Protein AF-A0A558FLD1-F1 (afdb_monomer)

Foldseek 3Di:
DDDDDDDDDPPPPPPDPPDPPCPPVNVVVVVVVVVPDDPVNVVVVCVVVVPDPVNVVVVVVVVVVVVLVVVVVVVLVDQDDPVVVLVSCQVVVCVVDDFFDDFPDPPPQPDPQAASTWTAGPVGDTDGDHDDGPNVPQDQFDPDADVNHTDGDVNVVVSVVSSVVNVVSVVVVVVVD

Secondary structure (DSSP, 8-state):
-------------------TTS-HHHHHHHHHHHHT--HHHHHHHHHHTT--HHHHHHHHHHHHHHHHHHHHHHHHTTT--HHHHHHHHHHTGGGG-S-EEEE--GGGS--TT--SEEEEETTS-EEEE-----SS---SB-SS-BTTBPPBPHHHHHHHHHHHHHHHHHHHHHTT-

Nearest PDB structures (foldseek):
  8owb-assembly2_D  TM=3.270E-01  e=4.168E+00  Mycolicibacterium smegmatis MC2 155

pLDDT: mean 72.01, std 19.8, range [25.92, 94.88]

Organism: NCBI:txid280145

InterPro domains:
  IPR025359 Shedu protein SduA, C-terminal [PF14082] (80-174)

Radius of gyration: 24.31 Å; Cα contacts (8 Å, |Δi|>4): 109; chains: 1; bounding box: 60×51×60 Å

Sequence (177 aa):
MFRGTCCPLFWLGSYIPIPNDINTQAKVKIQQLINNIEISDLIEILIENQIDRHDLELSISYTNRLKAIDEFNQLLEYDETENVWQKWFENNSWVLGSDFVKTIDERSIDTRNISDFLMQSYDGFIDIVEIKRPDGNLKFWQSQLDHGNYIPHSDLIKAITQSLTYIHEIEQGQSKT

Mean predicted aligned error: 13.93 Å

Solvent-accessible surface area (backbone atoms only — not comparable to full-atom values): 11172 Å² total; per-residue (Å²): 142,82,91,79,81,90,78,82,85,79,77,74,78,76,80,72,74,79,60,93,74,60,48,70,66,54,50,50,50,52,50,54,51,59,76,69,51,52,72,68,58,53,51,49,53,30,5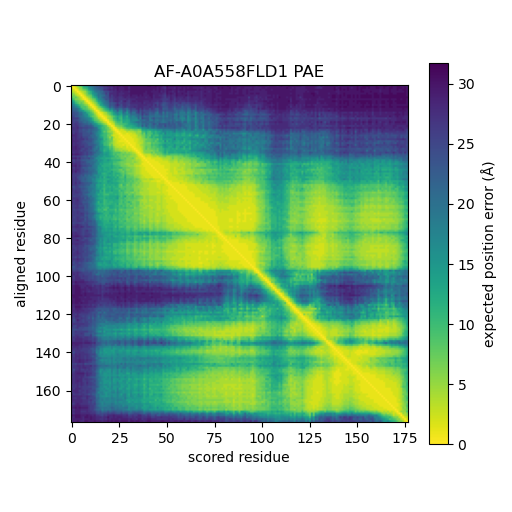8,76,68,69,54,50,72,66,57,50,52,51,52,51,51,51,53,51,51,52,51,48,51,54,49,52,58,53,52,70,80,45,88,66,55,66,68,57,52,46,55,49,46,67,79,42,51,66,77,82,45,87,60,68,76,45,74,64,73,74,84,84,56,100,54,102,74,69,62,77,35,48,34,35,36,86,90,70,51,73,50,77,45,74,82,76,68,86,75,77,74,72,36,62,52,47,97,59,65,59,99,86,37,88,40,75,19,70,58,38,52,48,54,53,50,53,49,52,49,50,55,50,52,51,57,58,58,62,72,76,115

Structure (mmCIF, N/CA/C/O backbone):
data_AF-A0A558FLD1-F1
#
_entry.id   AF-A0A558FLD1-F1
#
loop_
_atom_site.group_PDB
_atom_site.id
_atom_site.type_symbol
_atom_site.label_atom_id
_atom_site.label_alt_id
_atom_site.label_comp_id
_atom_site.label_asym_id
_atom_site.label_entity_id
_atom_site.label_seq_id
_atom_site.pdbx_PDB_ins_code
_atom_site.Cartn_x
_atom_site.Cartn_y
_atom_site.Cart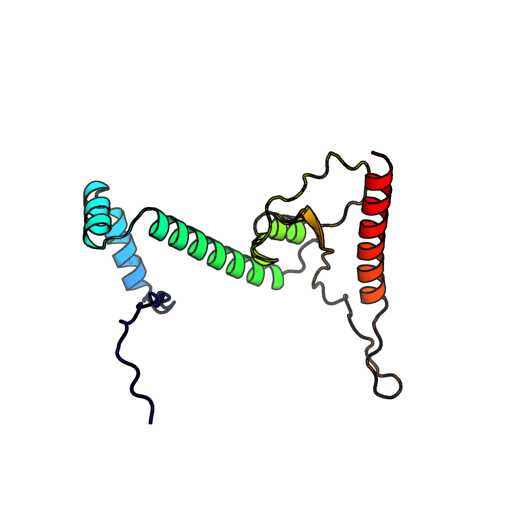n_z
_atom_site.occupancy
_atom_site.B_iso_or_equiv
_atom_site.auth_seq_id
_atom_site.auth_comp_id
_atom_site.auth_asym_id
_atom_site.auth_atom_id
_atom_site.pdbx_PDB_model_num
ATOM 1 N N . MET A 1 1 ? -35.865 -18.242 -33.358 1.00 36.25 1 MET A N 1
ATOM 2 C CA . MET A 1 1 ? -35.097 -18.234 -34.621 1.00 36.25 1 MET A CA 1
ATOM 3 C C . MET A 1 1 ? -34.735 -16.790 -34.934 1.00 36.25 1 MET A C 1
ATOM 5 O O . MET A 1 1 ? -35.527 -16.093 -35.542 1.00 36.25 1 MET A O 1
ATOM 9 N N . PHE A 1 2 ? -33.585 -16.323 -34.451 1.00 25.92 2 PHE A N 1
ATOM 10 C CA . PHE A 1 2 ? -33.002 -15.046 -34.859 1.00 25.92 2 PHE A CA 1
ATOM 11 C C . PHE A 1 2 ? -31.609 -15.349 -35.399 1.00 25.92 2 PHE A C 1
ATOM 13 O O . PHE A 1 2 ? -30.757 -15.870 -34.683 1.00 25.92 2 PHE A O 1
ATOM 20 N N . ARG A 1 3 ? -31.433 -15.113 -36.701 1.00 34.91 3 ARG A N 1
ATOM 21 C CA . ARG A 1 3 ? -30.135 -15.099 -37.369 1.00 34.91 3 ARG A CA 1
ATOM 22 C C . ARG A 1 3 ? -29.527 -13.722 -37.111 1.00 34.91 3 ARG A C 1
ATOM 24 O O . ARG A 1 3 ? -30.099 -12.730 -37.549 1.00 34.91 3 ARG A O 1
ATOM 31 N N . GLY A 1 4 ? -28.411 -13.681 -36.393 1.00 30.22 4 GLY A N 1
ATOM 32 C CA . GLY A 1 4 ? -27.580 -12.493 -36.211 1.00 30.22 4 GLY A CA 1
ATOM 33 C C . GLY A 1 4 ? -26.212 -12.766 -36.816 1.00 30.22 4 GLY A C 1
ATOM 34 O O . GLY A 1 4 ? -25.487 -13.641 -36.358 1.00 30.22 4 GLY A O 1
ATOM 35 N N . THR A 1 5 ? -25.927 -12.079 -37.910 1.00 33.28 5 THR A N 1
ATOM 36 C CA . THR A 1 5 ? -24.701 -12.122 -38.701 1.00 33.28 5 THR A CA 1
ATOM 37 C C . THR A 1 5 ? -23.481 -11.612 -37.932 1.00 33.28 5 THR A C 1
ATOM 39 O O . THR A 1 5 ? -23.575 -10.652 -37.176 1.00 33.28 5 THR A O 1
ATOM 42 N N . CYS A 1 6 ? -22.348 -12.269 -38.199 1.00 31.02 6 CYS A N 1
ATOM 43 C CA . CYS A 1 6 ? -20.961 -11.877 -37.946 1.00 31.02 6 CYS A CA 1
ATOM 44 C C . CYS A 1 6 ? -20.702 -10.367 -37.792 1.00 31.02 6 CYS A C 1
ATOM 46 O O . CYS A 1 6 ? -20.948 -9.602 -38.721 1.00 31.02 6 CYS A O 1
ATOM 48 N N . CYS A 1 7 ? -20.038 -10.001 -36.694 1.00 27.78 7 CYS A N 1
ATOM 49 C CA . CYS A 1 7 ? -19.067 -8.909 -36.647 1.00 27.78 7 CYS A CA 1
ATOM 50 C C . CYS A 1 7 ? -17.775 -9.459 -36.003 1.00 27.78 7 CYS A C 1
ATOM 52 O O . CYS A 1 7 ? -17.870 -10.333 -35.136 1.00 27.78 7 CYS A O 1
ATOM 54 N N . PRO A 1 8 ? -16.587 -9.063 -36.488 1.00 31.69 8 PRO A N 1
ATOM 55 C CA . PRO A 1 8 ? -15.354 -9.832 -36.349 1.00 31.69 8 PRO A CA 1
ATOM 56 C C . PRO A 1 8 ? -14.741 -9.731 -34.951 1.00 31.69 8 PRO A C 1
ATOM 58 O O . PRO A 1 8 ? -14.840 -8.706 -34.279 1.00 31.69 8 PRO A O 1
ATOM 61 N N . LEU A 1 9 ? -14.090 -10.828 -34.553 1.00 30.00 9 LEU A N 1
ATOM 62 C CA . LEU A 1 9 ? -13.298 -10.963 -33.338 1.00 30.00 9 LEU A CA 1
ATOM 63 C C 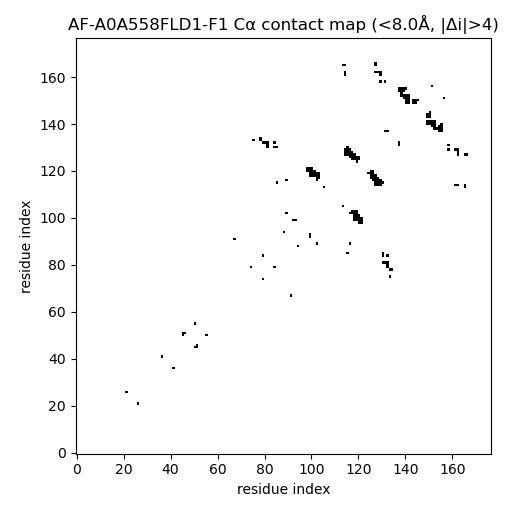. LEU A 1 9 ? -12.306 -9.798 -33.199 1.00 30.00 9 LEU A C 1
ATOM 65 O O . LEU A 1 9 ? -11.299 -9.747 -33.904 1.00 30.00 9 LEU A O 1
ATOM 69 N N . PHE A 1 10 ? -12.556 -8.918 -32.231 1.00 28.06 10 PHE A N 1
ATOM 70 C CA . PHE A 1 10 ? -11.486 -8.197 -31.556 1.00 28.06 10 PHE A CA 1
ATOM 71 C C . PHE A 1 10 ? -10.725 -9.229 -30.724 1.00 28.06 10 PHE A C 1
ATOM 73 O O . PHE A 1 10 ? -11.192 -9.675 -29.676 1.00 28.06 10 PHE A O 1
ATOM 80 N N . TRP A 1 11 ? -9.577 -9.665 -31.235 1.00 28.55 11 TRP A N 1
ATOM 81 C CA . TRP A 1 11 ? -8.600 -10.396 -30.446 1.00 28.55 11 TRP A CA 1
ATOM 82 C C . TRP A 1 11 ? -8.061 -9.436 -29.385 1.00 28.55 11 TRP A C 1
ATOM 84 O O . TRP A 1 11 ? -7.187 -8.620 -29.659 1.00 28.55 11 TRP A O 1
ATOM 94 N N . LEU A 1 12 ? -8.618 -9.507 -28.176 1.00 31.12 12 LEU A N 1
ATOM 95 C CA . LEU A 1 12 ? -7.932 -9.030 -26.982 1.00 31.12 12 LEU A CA 1
ATOM 96 C C . LEU A 1 12 ? -6.614 -9.799 -26.915 1.00 31.12 12 LEU A C 1
ATOM 98 O O . LEU A 1 12 ? -6.618 -11.024 -26.763 1.00 31.12 12 LEU A O 1
ATOM 102 N N . GLY A 1 13 ? -5.510 -9.073 -27.113 1.00 33.78 13 GLY A N 1
ATOM 103 C CA . GLY A 1 13 ? -4.157 -9.587 -26.984 1.00 33.78 13 GLY A CA 1
ATOM 104 C C . GLY A 1 13 ? -4.058 -10.351 -25.677 1.00 33.78 13 GLY A C 1
ATOM 105 O O . GLY A 1 13 ? -4.150 -9.779 -24.593 1.00 33.78 13 GLY A O 1
ATOM 106 N N . SER A 1 14 ? -3.963 -11.671 -25.787 1.00 32.91 14 SER A N 1
ATOM 107 C CA . SER A 1 14 ? -3.715 -12.517 -24.636 1.00 32.91 14 SER A CA 1
ATOM 108 C C . SER A 1 14 ? -2.307 -12.173 -24.184 1.00 32.91 14 SER A C 1
ATOM 110 O O . SER A 1 14 ? -1.342 -12.542 -24.848 1.00 32.91 14 SER A O 1
ATOM 112 N N . TYR A 1 15 ? -2.197 -11.394 -23.110 1.00 43.69 15 TYR A N 1
ATOM 113 C CA . TYR A 1 15 ? -0.931 -11.181 -22.432 1.00 43.69 15 TYR A CA 1
ATOM 114 C C . TYR A 1 15 ? -0.429 -12.564 -22.024 1.00 43.69 15 TYR A C 1
ATOM 116 O O . TYR A 1 15 ? -1.025 -13.209 -21.163 1.00 43.69 15 TYR A O 1
ATOM 124 N N . ILE A 1 16 ? 0.590 -13.067 -22.719 1.00 38.12 16 ILE A N 1
ATOM 125 C CA . ILE A 1 16 ? 1.262 -14.308 -22.352 1.00 38.12 16 ILE A CA 1
ATOM 126 C C . ILE A 1 16 ? 2.218 -13.900 -21.233 1.00 38.12 16 ILE A C 1
ATOM 128 O O . ILE A 1 16 ? 3.241 -13.279 -21.536 1.00 38.12 16 ILE A O 1
ATOM 132 N N . PRO A 1 17 ? 1.914 -14.181 -19.950 1.00 42.22 17 PRO A N 1
ATOM 133 C CA . PRO A 1 17 ? 2.927 -14.035 -18.924 1.00 42.22 17 PRO A CA 1
ATOM 134 C C . PRO A 1 17 ? 4.094 -14.910 -19.358 1.00 42.22 17 PRO A C 1
ATOM 136 O O . PRO A 1 17 ? 3.910 -16.101 -19.613 1.00 42.22 17 PRO A O 1
ATOM 139 N N . ILE A 1 18 ? 5.276 -14.312 -19.497 1.00 46.16 18 ILE A N 1
ATOM 140 C CA . ILE A 1 18 ? 6.492 -15.087 -19.692 1.00 46.16 18 ILE A CA 1
ATOM 141 C C . ILE A 1 18 ? 6.584 -15.995 -18.467 1.00 46.16 18 ILE A C 1
ATOM 143 O O . ILE A 1 18 ? 6.730 -15.473 -17.358 1.00 46.16 18 ILE A O 1
ATOM 147 N N . PRO A 1 19 ? 6.421 -17.318 -18.616 1.00 46.84 19 PRO A N 1
ATOM 148 C CA . PRO A 1 19 ? 6.352 -18.161 -17.446 1.00 46.84 19 PRO A CA 1
ATOM 149 C C . PRO A 1 19 ? 7.700 -18.087 -16.721 1.00 46.84 19 PRO A C 1
ATOM 151 O O . PRO A 1 19 ? 8.766 -18.032 -17.342 1.00 46.84 19 PRO A O 1
ATOM 154 N N . ASN A 1 20 ? 7.663 -18.104 -15.388 1.00 51.94 20 ASN A N 1
ATOM 155 C CA . ASN A 1 20 ? 8.864 -18.110 -14.541 1.00 51.94 20 ASN A CA 1
ATOM 156 C C . ASN A 1 20 ? 9.774 -19.336 -14.788 1.00 51.94 20 ASN A C 1
ATOM 158 O O . ASN A 1 20 ? 10.837 -19.447 -14.181 1.00 51.94 20 ASN A O 1
ATOM 162 N N . ASP A 1 21 ? 9.362 -20.252 -15.670 1.00 51.09 21 ASP A N 1
ATOM 163 C CA . ASP A 1 21 ? 10.085 -21.444 -16.090 1.00 51.09 21 ASP A CA 1
ATOM 164 C C . ASP A 1 21 ? 11.009 -21.235 -17.301 1.00 51.09 21 ASP A C 1
ATOM 166 O O . ASP A 1 21 ? 11.606 -22.217 -17.754 1.00 51.09 21 ASP A O 1
ATOM 170 N N . ILE A 1 22 ? 11.195 -19.996 -17.803 1.00 54.50 22 ILE A N 1
ATOM 171 C CA . ILE A 1 22 ? 12.330 -19.712 -18.691 1.00 54.50 22 ILE A CA 1
ATOM 172 C C . ILE A 1 22 ? 13.584 -20.146 -17.935 1.00 54.50 22 ILE A C 1
ATOM 174 O O . ILE A 1 22 ? 14.073 -19.451 -17.042 1.00 54.50 22 ILE A O 1
ATOM 178 N N . ASN A 1 23 ? 14.090 -21.323 -18.312 1.00 57.88 23 ASN A N 1
ATOM 179 C CA . ASN A 1 23 ? 15.291 -21.939 -17.777 1.00 57.88 23 ASN A CA 1
ATOM 180 C C . ASN A 1 23 ? 16.356 -20.849 -17.625 1.00 57.88 23 ASN A C 1
ATOM 182 O O . ASN A 1 23 ? 16.575 -20.070 -18.554 1.00 57.88 23 ASN A O 1
ATOM 186 N N . THR A 1 24 ? 17.031 -20.787 -16.478 1.00 62.94 24 THR A N 1
ATOM 187 C CA . THR A 1 24 ? 18.117 -19.837 -16.195 1.00 62.94 24 THR A CA 1
ATOM 188 C C . THR A 1 24 ? 19.091 -19.695 -17.374 1.00 62.94 24 THR A C 1
ATOM 190 O O . THR A 1 24 ? 19.581 -18.605 -17.650 1.00 62.94 24 THR A O 1
ATOM 193 N N . GLN A 1 25 ? 19.310 -20.765 -18.145 1.00 56.41 25 GLN A N 1
ATOM 194 C CA . GLN A 1 25 ? 20.096 -20.763 -19.382 1.00 56.41 25 GLN A CA 1
ATOM 195 C C . GLN A 1 25 ? 19.464 -19.972 -20.538 1.00 56.41 25 GLN A C 1
ATOM 197 O O . GLN A 1 25 ? 20.177 -19.278 -21.256 1.00 56.41 25 GLN A O 1
ATOM 202 N N . ALA A 1 26 ? 18.151 -20.067 -20.741 1.00 59.12 26 ALA A N 1
ATOM 203 C CA . ALA A 1 26 ? 17.425 -19.259 -21.714 1.00 59.12 26 ALA A CA 1
ATOM 204 C C . ALA A 1 26 ? 17.414 -17.782 -21.294 1.00 59.12 26 ALA A C 1
ATOM 206 O O . ALA A 1 26 ? 17.699 -16.931 -22.129 1.00 59.12 26 ALA A O 1
ATOM 207 N N . LYS A 1 27 ? 17.237 -17.477 -20.000 1.00 64.25 27 LYS A N 1
ATOM 208 C CA . LYS A 1 27 ? 17.375 -16.107 -19.477 1.00 64.25 27 LYS A CA 1
ATOM 209 C C . LYS A 1 27 ? 18.772 -15.540 -19.744 1.00 64.25 27 LYS A C 1
ATOM 211 O O . LYS A 1 27 ? 18.886 -14.449 -20.284 1.00 64.25 27 LYS A O 1
ATOM 216 N N . VAL A 1 28 ? 19.828 -16.305 -19.453 1.00 65.25 28 VAL A N 1
ATOM 217 C CA . VAL A 1 28 ? 21.225 -15.910 -19.721 1.00 65.25 28 VAL A CA 1
ATOM 218 C C . VAL A 1 28 ? 21.493 -15.726 -21.216 1.00 65.25 28 VAL A C 1
ATOM 220 O O . VAL A 1 28 ? 22.132 -14.749 -21.595 1.00 65.25 28 VAL A O 1
ATOM 223 N N . LYS A 1 29 ? 20.987 -16.614 -22.078 1.00 62.59 29 LYS A N 1
ATOM 224 C CA . LYS A 1 29 ? 21.139 -16.483 -23.535 1.00 62.59 29 LYS A CA 1
ATOM 225 C C . LYS A 1 29 ? 20.410 -15.261 -24.084 1.00 62.59 29 LYS A C 1
ATOM 227 O O . LYS A 1 29 ? 20.984 -14.533 -24.882 1.00 62.59 29 LYS A O 1
ATOM 232 N N . ILE A 1 30 ? 19.181 -15.012 -23.636 1.00 66.12 30 ILE A N 1
ATOM 233 C CA . ILE A 1 30 ? 18.416 -13.817 -24.007 1.00 66.12 30 ILE A CA 1
ATOM 234 C C . ILE A 1 30 ? 19.153 -12.561 -23.525 1.00 66.12 30 ILE A C 1
ATOM 236 O O . ILE A 1 30 ? 19.325 -11.628 -24.298 1.00 66.12 30 ILE A O 1
ATOM 240 N N . GLN A 1 31 ? 19.686 -12.567 -22.299 1.00 66.44 31 GLN A N 1
ATOM 241 C CA . GLN A 1 31 ? 20.494 -11.465 -21.769 1.00 66.44 31 GLN A CA 1
ATOM 242 C C . GLN A 1 31 ? 21.744 -11.204 -22.625 1.00 66.44 31 GLN A C 1
ATOM 244 O O . GLN A 1 31 ? 22.063 -10.060 -22.918 1.00 66.44 31 GLN A O 1
ATOM 249 N N . GLN A 1 32 ? 22.445 -12.259 -23.050 1.00 65.69 32 GLN A N 1
ATOM 250 C CA . GLN A 1 32 ? 23.620 -12.154 -23.920 1.00 65.69 32 GLN A CA 1
ATOM 251 C C . GLN A 1 32 ? 23.271 -11.632 -25.318 1.00 65.69 32 GLN A C 1
ATOM 253 O O . GLN A 1 32 ? 24.043 -10.863 -25.878 1.00 65.69 32 GLN A O 1
ATOM 258 N N . LEU A 1 33 ? 22.127 -12.033 -25.876 1.00 65.25 33 LEU A N 1
ATOM 259 C CA . LEU A 1 33 ? 21.648 -11.536 -27.166 1.00 65.25 33 LEU A CA 1
ATOM 260 C C . LEU A 1 33 ? 21.269 -10.056 -27.082 1.00 65.25 33 LEU A C 1
ATOM 262 O O . LEU A 1 33 ? 21.710 -9.278 -27.916 1.00 65.25 33 LEU A O 1
ATOM 266 N N . ILE A 1 34 ? 20.537 -9.654 -26.039 1.00 71.12 34 ILE A N 1
ATOM 267 C CA . ILE A 1 34 ? 20.165 -8.252 -25.802 1.00 71.12 34 ILE A CA 1
ATOM 268 C C . ILE A 1 34 ? 21.410 -7.381 -25.598 1.00 71.12 34 ILE A C 1
ATOM 270 O O . ILE A 1 34 ? 21.494 -6.297 -26.159 1.00 71.12 34 ILE A O 1
ATOM 274 N N . ASN A 1 35 ? 22.401 -7.860 -24.841 1.00 72.81 35 ASN A N 1
ATOM 275 C CA . ASN A 1 35 ? 23.628 -7.104 -24.569 1.00 72.81 35 ASN A CA 1
ATOM 276 C C . ASN A 1 35 ? 24.517 -6.894 -25.808 1.00 72.81 35 ASN A C 1
ATOM 278 O O . ASN A 1 35 ? 25.411 -6.053 -25.762 1.00 72.81 35 ASN A O 1
ATOM 282 N N . ASN A 1 36 ? 24.299 -7.668 -26.873 1.00 75.75 36 ASN A N 1
ATOM 283 C CA . ASN A 1 36 ? 25.061 -7.602 -28.121 1.00 75.75 36 ASN A CA 1
ATOM 284 C C . ASN A 1 36 ? 24.223 -7.074 -29.299 1.00 75.75 36 ASN A C 1
ATOM 286 O O . ASN A 1 36 ? 24.711 -7.075 -30.427 1.00 75.75 36 ASN A O 1
ATOM 290 N N . ILE A 1 37 ? 22.970 -6.682 -29.057 1.00 79.62 37 ILE A N 1
ATOM 291 C CA . ILE A 1 37 ? 22.103 -6.063 -30.058 1.00 79.62 37 ILE A CA 1
ATOM 292 C C . ILE A 1 37 ? 22.427 -4.572 -30.114 1.00 79.62 37 ILE A C 1
ATOM 294 O O . ILE A 1 37 ? 22.425 -3.882 -29.092 1.00 79.62 37 ILE A O 1
ATOM 298 N N . GLU A 1 38 ? 22.694 -4.072 -31.317 1.00 84.75 38 GLU A N 1
ATOM 299 C CA . GLU A 1 38 ? 22.782 -2.637 -31.554 1.00 84.75 38 GLU A CA 1
ATOM 300 C C . GLU A 1 38 ? 21.395 -2.001 -31.398 1.00 84.75 38 GLU A C 1
ATOM 302 O O . GLU A 1 38 ? 20.362 -2.607 -31.695 1.00 84.75 38 GLU A O 1
ATOM 307 N N . ILE A 1 39 ? 21.349 -0.743 -30.952 1.00 81.25 39 ILE A N 1
ATOM 308 C CA . ILE A 1 39 ? 20.076 -0.033 -30.724 1.00 81.25 39 ILE A CA 1
ATOM 309 C C . ILE A 1 39 ? 19.243 0.041 -32.016 1.00 81.25 39 ILE A C 1
ATOM 311 O O . ILE A 1 39 ? 18.016 -0.013 -31.954 1.00 81.25 39 ILE A O 1
ATOM 315 N N . SER A 1 40 ? 19.892 0.131 -33.183 1.00 82.94 40 SER A N 1
ATOM 316 C CA . SER A 1 40 ? 19.228 0.109 -34.492 1.00 82.94 40 SER A CA 1
ATOM 317 C C . SER A 1 40 ? 18.432 -1.171 -34.728 1.00 82.94 40 SER A C 1
ATOM 319 O O . SER A 1 40 ? 17.285 -1.102 -35.160 1.00 82.94 40 SER A O 1
ATOM 321 N N . ASP A 1 41 ? 19.019 -2.315 -34.390 1.00 84.94 41 ASP A N 1
ATOM 322 C CA . ASP A 1 41 ? 18.442 -3.631 -34.654 1.00 84.94 41 ASP A CA 1
ATOM 323 C C . ASP A 1 41 ? 17.264 -3.881 -33.707 1.00 84.94 41 ASP A C 1
ATOM 325 O O . ASP A 1 41 ? 16.238 -4.436 -34.096 1.00 84.94 41 ASP A O 1
ATOM 329 N N . LEU A 1 42 ? 17.361 -3.388 -32.466 1.00 83.06 42 LEU A N 1
ATOM 330 C CA . LEU A 1 42 ? 16.241 -3.393 -31.528 1.00 83.06 42 LEU A CA 1
ATOM 331 C C . LEU A 1 42 ? 15.061 -2.569 -32.059 1.00 83.06 42 LEU A C 1
ATOM 333 O O . LEU A 1 42 ? 13.919 -3.012 -31.970 1.00 83.06 42 LEU A O 1
ATOM 337 N N . ILE A 1 43 ? 15.325 -1.379 -32.607 1.00 83.56 43 ILE A N 1
ATOM 338 C CA . ILE A 1 43 ? 14.281 -0.515 -33.173 1.00 83.56 43 ILE A CA 1
ATOM 339 C C . ILE A 1 43 ? 13.615 -1.190 -34.377 1.00 83.56 43 ILE A C 1
ATOM 341 O O . ILE A 1 43 ? 12.391 -1.139 -34.487 1.00 83.56 43 ILE A O 1
ATOM 345 N N . GLU A 1 44 ? 14.382 -1.846 -35.248 1.00 85.94 44 GLU A N 1
ATOM 346 C CA . GLU A 1 44 ? 13.836 -2.590 -36.389 1.00 85.94 44 GLU A CA 1
ATOM 347 C C . GLU A 1 44 ? 12.918 -3.726 -35.925 1.00 85.94 44 GLU A C 1
ATOM 349 O O . GLU A 1 44 ? 11.776 -3.799 -36.371 1.00 85.94 44 GLU A O 1
ATOM 354 N N . ILE A 1 45 ? 13.341 -4.514 -34.930 1.00 85.81 45 ILE A N 1
ATOM 355 C CA . ILE A 1 45 ? 12.512 -5.570 -34.328 1.00 85.81 45 ILE A CA 1
ATOM 356 C C . ILE A 1 45 ? 11.206 -4.999 -33.756 1.00 85.81 45 ILE A C 1
ATOM 358 O O . ILE A 1 45 ? 10.143 -5.594 -33.949 1.00 85.81 45 ILE A O 1
ATOM 362 N N . LEU A 1 46 ? 11.256 -3.861 -33.055 1.00 86.75 46 LEU A N 1
ATOM 363 C CA . LEU A 1 46 ? 10.055 -3.217 -32.509 1.00 86.75 46 LEU A CA 1
ATOM 364 C C . LEU A 1 46 ? 9.091 -2.799 -33.630 1.00 86.75 46 LEU A C 1
ATOM 366 O O . LEU A 1 46 ? 7.896 -3.074 -33.537 1.00 86.75 46 LEU A O 1
ATOM 370 N N . ILE A 1 47 ? 9.612 -2.207 -34.711 1.00 88.00 47 ILE A N 1
ATOM 371 C CA . ILE A 1 47 ? 8.819 -1.788 -35.877 1.00 88.00 47 ILE A CA 1
ATOM 372 C C . ILE A 1 47 ? 8.210 -2.999 -36.598 1.00 88.00 47 ILE A C 1
ATOM 374 O O . ILE A 1 47 ? 7.015 -2.991 -36.893 1.00 88.00 47 ILE A O 1
ATOM 378 N N . GLU A 1 48 ? 8.996 -4.046 -36.860 1.00 90.44 48 GLU A N 1
ATOM 379 C CA . GLU A 1 48 ? 8.540 -5.272 -37.531 1.00 90.44 48 GLU A CA 1
ATOM 380 C C . GLU A 1 48 ? 7.408 -5.965 -36.766 1.00 90.44 48 GLU A C 1
ATOM 382 O O . GLU A 1 48 ? 6.454 -6.463 -37.369 1.00 90.44 48 GLU A O 1
ATOM 387 N N . ASN A 1 49 ? 7.489 -5.962 -35.434 1.00 89.12 49 ASN A N 1
ATOM 388 C CA . ASN A 1 49 ? 6.481 -6.561 -34.563 1.00 89.12 49 ASN A CA 1
ATOM 389 C C . ASN A 1 49 ? 5.329 -5.607 -34.216 1.00 89.12 49 ASN A C 1
ATOM 391 O O . ASN A 1 49 ? 4.457 -5.989 -33.441 1.00 89.12 49 ASN A O 1
ATOM 395 N N . GLN A 1 50 ? 5.296 -4.401 -34.800 1.00 90.31 50 GLN A N 1
ATOM 396 C CA . GLN A 1 50 ? 4.280 -3.374 -34.537 1.00 90.31 50 GLN A CA 1
ATOM 397 C C . GLN A 1 50 ? 4.170 -3.004 -33.048 1.00 90.31 50 GLN A C 1
ATOM 399 O O . GLN A 1 50 ? 3.095 -2.639 -32.587 1.00 90.31 50 GLN A O 1
ATOM 404 N N . ILE A 1 51 ? 5.280 -3.101 -32.308 1.00 88.81 51 ILE A N 1
ATOM 405 C CA . ILE A 1 51 ? 5.356 -2.695 -30.905 1.00 88.81 51 ILE A CA 1
ATOM 406 C C . ILE A 1 51 ? 5.580 -1.192 -30.883 1.00 88.81 51 ILE A C 1
ATOM 408 O O . ILE A 1 51 ? 6.637 -0.699 -31.294 1.00 88.81 51 ILE A O 1
ATOM 412 N N . ASP A 1 52 ? 4.589 -0.460 -30.397 1.00 86.50 52 ASP A N 1
ATOM 413 C CA . ASP A 1 52 ? 4.681 0.985 -30.295 1.00 86.50 52 ASP A CA 1
ATOM 414 C C . ASP A 1 52 ? 5.142 1.444 -28.900 1.00 86.50 52 ASP A C 1
ATOM 416 O O . ASP A 1 52 ? 5.476 0.669 -27.996 1.00 86.50 52 ASP A O 1
ATOM 420 N N . ARG A 1 53 ? 5.208 2.765 -28.723 1.00 86.62 53 ARG A N 1
ATOM 421 C CA . ARG A 1 53 ? 5.571 3.365 -27.438 1.00 86.62 53 ARG A CA 1
ATOM 422 C C . ARG A 1 53 ? 4.593 2.973 -26.324 1.00 86.62 53 ARG A C 1
ATOM 424 O O . ARG A 1 53 ? 5.032 2.798 -25.189 1.00 86.62 53 ARG A O 1
ATOM 431 N N . HIS A 1 54 ? 3.304 2.871 -26.627 1.00 85.00 54 HIS A N 1
ATOM 432 C CA . HIS A 1 54 ? 2.278 2.531 -25.652 1.00 85.00 54 HIS A CA 1
ATOM 433 C C . HIS A 1 54 ? 2.461 1.096 -25.147 1.00 85.00 54 HIS A C 1
ATOM 435 O O . HIS A 1 54 ? 2.446 0.872 -23.936 1.00 85.00 54 HIS A O 1
ATOM 441 N N . ASP A 1 55 ? 2.749 0.148 -26.040 1.00 85.12 55 ASP A N 1
ATOM 442 C CA . ASP A 1 55 ? 3.047 -1.241 -25.675 1.00 85.12 55 ASP A CA 1
ATOM 443 C C . ASP A 1 55 ? 4.267 -1.349 -24.748 1.00 85.12 55 ASP A C 1
ATOM 445 O O . ASP A 1 55 ? 4.265 -2.105 -23.766 1.00 85.12 55 ASP A O 1
ATOM 449 N N . LEU A 1 56 ? 5.310 -0.558 -25.018 1.00 86.19 56 LEU A N 1
ATOM 450 C CA . LEU A 1 56 ? 6.499 -0.483 -24.168 1.00 86.19 5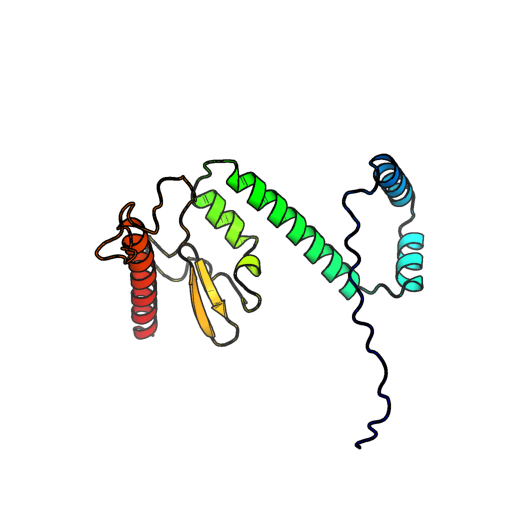6 LEU A CA 1
ATOM 451 C C . LEU A 1 56 ? 6.185 0.123 -22.797 1.00 86.19 56 LEU A C 1
ATOM 453 O O . LEU A 1 56 ? 6.613 -0.417 -21.776 1.00 86.19 56 LEU A O 1
ATOM 457 N N . GLU A 1 57 ? 5.424 1.215 -22.750 1.00 83.62 57 GLU A N 1
ATOM 458 C CA . GLU A 1 57 ? 5.005 1.856 -21.499 1.00 83.62 57 GLU A CA 1
ATOM 459 C C . GLU A 1 57 ? 4.167 0.906 -20.633 1.00 83.62 57 GLU A C 1
ATOM 461 O O . GLU A 1 57 ? 4.427 0.777 -19.432 1.00 83.62 57 GLU A O 1
ATOM 466 N N . LEU A 1 58 ? 3.222 0.179 -21.238 1.00 84.69 58 LEU A N 1
ATOM 467 C CA . LEU A 1 58 ? 2.435 -0.853 -20.562 1.00 84.69 58 LEU A CA 1
ATOM 468 C C . LEU A 1 58 ? 3.323 -1.978 -20.027 1.00 84.69 58 LEU A C 1
ATOM 470 O O . LEU A 1 58 ? 3.182 -2.371 -18.869 1.00 84.69 58 LEU A O 1
ATOM 474 N N . SER A 1 59 ? 4.265 -2.465 -20.835 1.00 83.50 59 SER A N 1
ATOM 475 C CA . SER A 1 59 ? 5.175 -3.551 -20.452 1.00 83.50 59 SER A CA 1
ATOM 476 C C . SER A 1 59 ? 6.100 -3.154 -19.298 1.00 83.50 59 SER A C 1
ATOM 478 O O . SER A 1 59 ? 6.305 -3.933 -18.361 1.00 83.50 59 SER A O 1
ATOM 480 N N . ILE A 1 60 ? 6.629 -1.927 -19.322 1.00 85.75 60 ILE A N 1
ATOM 481 C CA . ILE A 1 60 ? 7.447 -1.367 -18.239 1.00 85.75 60 ILE A CA 1
ATOM 482 C C . ILE A 1 60 ? 6.605 -1.206 -16.972 1.00 85.75 60 ILE A C 1
ATOM 484 O O . ILE A 1 60 ? 7.025 -1.654 -15.904 1.00 85.75 60 ILE A O 1
ATOM 488 N N . SER A 1 61 ? 5.412 -0.613 -17.083 1.00 86.56 61 SER A N 1
ATOM 489 C CA . SER A 1 61 ? 4.496 -0.431 -15.953 1.00 86.56 61 SER A CA 1
ATOM 490 C C . SER A 1 61 ? 4.144 -1.771 -15.310 1.00 86.56 61 SER A C 1
ATOM 492 O O . SER A 1 61 ? 4.326 -1.945 -14.107 1.00 86.56 61 SER A O 1
ATOM 494 N N . TYR A 1 62 ? 3.747 -2.756 -16.114 1.00 88.19 62 TYR A N 1
ATOM 495 C CA . TYR A 1 62 ? 3.448 -4.107 -15.652 1.00 88.19 62 TYR A CA 1
ATOM 496 C C . TYR A 1 62 ? 4.643 -4.755 -14.940 1.00 88.19 62 TYR A C 1
ATOM 498 O O . TYR A 1 62 ? 4.499 -5.284 -13.840 1.00 88.19 62 TYR A O 1
ATOM 506 N N . THR A 1 63 ? 5.842 -4.659 -15.519 1.00 86.88 63 THR A N 1
ATOM 507 C CA . THR A 1 63 ? 7.066 -5.199 -14.907 1.00 86.88 63 THR A CA 1
ATOM 508 C C . THR A 1 63 ? 7.372 -4.535 -13.565 1.00 86.88 63 THR A C 1
ATOM 510 O O . THR A 1 63 ? 7.762 -5.210 -12.614 1.00 86.88 63 THR A O 1
ATOM 513 N N . ASN A 1 64 ? 7.189 -3.218 -13.462 1.00 89.06 64 ASN A N 1
ATOM 514 C CA . ASN A 1 64 ? 7.375 -2.496 -12.206 1.00 89.06 64 ASN A CA 1
ATOM 515 C C . ASN A 1 64 ? 6.338 -2.914 -11.156 1.00 89.06 64 ASN A C 1
ATOM 517 O O . ASN A 1 64 ? 6.701 -3.104 -10.000 1.00 89.06 64 ASN A O 1
ATOM 521 N N . ARG A 1 65 ? 5.081 -3.142 -11.557 1.00 91.94 65 ARG A N 1
ATOM 522 C CA . ARG A 1 65 ? 4.030 -3.652 -10.664 1.00 91.94 65 ARG A CA 1
ATOM 523 C C . ARG A 1 65 ? 4.345 -5.049 -10.139 1.00 91.94 65 ARG A C 1
ATOM 525 O O . ARG A 1 65 ? 4.160 -5.292 -8.954 1.00 91.94 65 ARG A O 1
ATOM 532 N N . LEU A 1 66 ? 4.871 -5.944 -10.979 1.00 91.94 66 LEU A N 1
ATOM 533 C CA . LEU A 1 66 ? 5.328 -7.263 -10.524 1.00 91.94 66 LEU A CA 1
ATOM 534 C C . LEU A 1 66 ? 6.433 -7.148 -9.469 1.00 91.94 66 LEU A C 1
ATOM 536 O O . LEU A 1 66 ? 6.343 -7.784 -8.426 1.00 91.94 66 LEU A O 1
ATOM 540 N N . LYS A 1 67 ? 7.433 -6.289 -9.700 1.00 92.44 67 LYS A N 1
ATOM 541 C CA . LYS A 1 67 ? 8.499 -6.045 -8.714 1.00 92.44 67 LYS A CA 1
ATOM 542 C C . LYS A 1 67 ? 7.959 -5.479 -7.404 1.00 92.44 67 LYS A C 1
ATOM 544 O O . LYS A 1 67 ? 8.417 -5.888 -6.346 1.00 92.44 67 LYS A O 1
ATOM 549 N N . ALA A 1 68 ? 6.996 -4.563 -7.474 1.00 94.06 68 ALA A N 1
ATOM 550 C CA . ALA A 1 68 ? 6.352 -4.018 -6.287 1.00 94.06 68 ALA A CA 1
ATOM 551 C C . ALA A 1 68 ? 5.593 -5.107 -5.514 1.00 94.06 68 ALA A C 1
ATOM 553 O O . ALA A 1 68 ? 5.677 -5.148 -4.295 1.00 94.06 68 ALA A O 1
ATOM 554 N N . ILE A 1 69 ? 4.905 -6.028 -6.200 1.00 93.94 69 ILE A N 1
ATOM 555 C CA . ILE A 1 69 ? 4.249 -7.181 -5.558 1.00 93.94 69 ILE A CA 1
ATOM 556 C C . ILE A 1 69 ? 5.283 -8.098 -4.887 1.00 93.94 69 ILE A C 1
ATOM 558 O O . ILE A 1 69 ? 5.058 -8.553 -3.767 1.00 93.94 69 ILE A O 1
ATOM 562 N N . ASP A 1 70 ? 6.420 -8.358 -5.535 1.00 94.19 70 ASP A N 1
ATOM 563 C CA . ASP A 1 70 ? 7.505 -9.140 -4.931 1.00 94.19 70 ASP A CA 1
ATOM 564 C C . ASP A 1 70 ? 8.065 -8.451 -3.677 1.00 94.19 70 ASP A C 1
ATOM 566 O O . ASP A 1 70 ? 8.264 -9.103 -2.653 1.00 94.19 70 ASP A O 1
ATOM 570 N N . GLU A 1 71 ? 8.273 -7.133 -3.732 1.00 94.88 71 GLU A N 1
ATOM 571 C CA . GLU A 1 71 ? 8.687 -6.317 -2.586 1.00 94.88 71 GLU A CA 1
ATOM 572 C C . GLU A 1 71 ? 7.646 -6.356 -1.463 1.00 94.88 71 GLU A C 1
ATOM 574 O O . GLU A 1 71 ? 8.005 -6.588 -0.315 1.00 94.88 71 GLU A O 1
ATOM 579 N N . PHE A 1 72 ? 6.357 -6.216 -1.780 1.00 92.69 72 PHE A N 1
ATOM 580 C CA . PHE A 1 72 ? 5.266 -6.321 -0.811 1.00 92.69 72 PHE A CA 1
ATOM 581 C C . PHE A 1 72 ? 5.303 -7.659 -0.071 1.00 92.69 72 PHE A C 1
ATOM 583 O O . PHE A 1 72 ? 5.254 -7.693 1.156 1.00 92.69 72 PHE A O 1
ATOM 590 N N . ASN A 1 73 ? 5.442 -8.763 -0.810 1.00 92.06 73 ASN A N 1
ATOM 591 C CA . ASN A 1 73 ? 5.541 -10.095 -0.220 1.00 92.06 73 ASN A CA 1
ATOM 592 C C . ASN A 1 73 ? 6.784 -10.235 0.664 1.00 92.06 73 ASN A C 1
ATOM 594 O O . ASN A 1 73 ? 6.703 -10.860 1.712 1.00 92.06 73 ASN A O 1
ATOM 598 N N . GLN A 1 74 ? 7.914 -9.634 0.284 1.00 91.31 74 GLN A N 1
ATOM 599 C CA . GLN A 1 74 ? 9.101 -9.605 1.141 1.00 91.31 74 GLN A CA 1
ATOM 600 C C . GLN A 1 74 ? 8.851 -8.808 2.420 1.00 91.31 74 GLN A C 1
ATOM 602 O O . GLN A 1 74 ? 9.186 -9.292 3.493 1.00 91.31 74 GLN A O 1
ATOM 607 N N . LEU A 1 75 ? 8.232 -7.628 2.331 1.00 90.25 75 LEU A N 1
ATOM 608 C CA . LEU A 1 75 ? 7.901 -6.805 3.497 1.00 90.25 75 LEU A CA 1
ATOM 609 C C . LEU A 1 75 ? 6.963 -7.532 4.471 1.00 90.25 75 LEU A C 1
ATOM 611 O O . LEU A 1 75 ? 7.075 -7.321 5.672 1.00 90.25 75 LEU A O 1
ATOM 615 N N . LEU A 1 76 ? 6.082 -8.416 3.986 1.00 88.56 76 LEU A N 1
ATOM 616 C CA . LEU A 1 76 ? 5.231 -9.253 4.844 1.00 88.56 76 LEU A CA 1
ATOM 617 C C . LEU A 1 76 ? 6.008 -10.292 5.668 1.00 88.56 76 LEU A C 1
ATOM 619 O O . LEU A 1 76 ? 5.517 -10.717 6.712 1.00 88.56 76 LEU A O 1
ATOM 623 N N . GLU A 1 77 ? 7.195 -10.708 5.223 1.00 88.25 77 GLU A N 1
ATOM 624 C CA . GLU A 1 77 ? 8.046 -11.656 5.960 1.00 88.25 77 GLU A CA 1
ATOM 625 C C . GLU A 1 77 ? 8.786 -10.992 7.137 1.00 88.25 77 GLU A C 1
ATOM 627 O O . GLU A 1 77 ? 9.381 -11.677 7.973 1.00 88.25 77 GLU A O 1
ATOM 632 N N . TYR A 1 78 ? 8.753 -9.659 7.220 1.00 84.31 78 TYR A N 1
ATOM 633 C CA . TYR A 1 78 ? 9.453 -8.868 8.225 1.00 84.31 78 TYR A CA 1
ATOM 634 C C . TYR A 1 78 ? 8.466 -8.039 9.064 1.00 84.31 78 TYR A C 1
ATOM 636 O O . TYR A 1 78 ? 7.431 -7.579 8.587 1.00 84.31 78 TYR A O 1
ATOM 644 N N . ASP A 1 79 ? 8.795 -7.803 10.338 1.00 83.75 79 ASP A N 1
ATOM 645 C CA . ASP A 1 79 ? 8.026 -6.898 11.209 1.00 83.75 79 ASP A CA 1
ATOM 646 C C . ASP A 1 79 ? 8.434 -5.436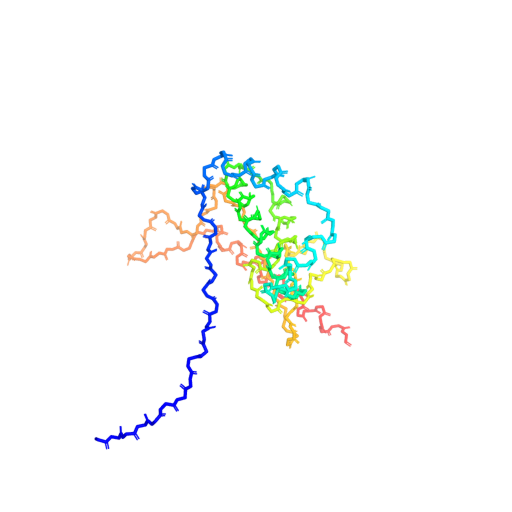 10.962 1.00 83.75 79 ASP A C 1
ATOM 648 O O . ASP A 1 79 ? 9.087 -4.781 11.779 1.00 83.75 79 ASP A O 1
ATOM 652 N N . GLU A 1 80 ? 8.131 -4.949 9.759 1.00 86.69 80 GLU A N 1
ATOM 653 C CA . GLU A 1 80 ? 8.541 -3.622 9.308 1.00 86.69 80 GLU A CA 1
ATOM 654 C C . GLU A 1 80 ? 7.787 -2.490 10.018 1.00 86.69 80 GLU A C 1
ATOM 656 O O . GLU A 1 80 ? 6.677 -2.629 10.544 1.00 86.69 80 GLU A O 1
ATOM 661 N N . THR A 1 81 ? 8.407 -1.312 10.050 1.00 85.62 81 THR A N 1
ATOM 662 C CA . THR A 1 81 ? 7.806 -0.129 10.688 1.00 85.62 81 THR A CA 1
ATOM 663 C C . THR A 1 81 ? 6.693 0.488 9.844 1.00 85.62 81 THR A C 1
ATOM 665 O O . THR A 1 81 ? 6.606 0.272 8.639 1.00 85.62 81 THR A O 1
ATOM 668 N N . GLU A 1 82 ? 5.832 1.289 10.474 1.00 79.25 82 GLU A N 1
ATOM 669 C CA . GLU A 1 82 ? 4.659 1.873 9.805 1.00 79.25 82 GLU A CA 1
ATOM 670 C C . GLU A 1 82 ? 5.089 2.814 8.680 1.00 79.25 82 GLU A C 1
ATOM 672 O O . GLU A 1 82 ? 4.546 2.759 7.587 1.00 79.25 82 GLU A O 1
ATOM 677 N N . ASN A 1 83 ? 6.181 3.545 8.906 1.00 82.81 83 ASN A N 1
ATOM 678 C CA . ASN A 1 83 ? 6.826 4.408 7.922 1.00 82.81 83 ASN A CA 1
ATOM 679 C C . ASN A 1 83 ? 7.316 3.653 6.669 1.00 82.81 83 ASN A C 1
ATOM 681 O O . ASN A 1 83 ? 7.279 4.183 5.562 1.00 82.81 83 ASN A O 1
ATOM 685 N N . VAL A 1 84 ? 7.767 2.400 6.811 1.00 87.06 84 VAL A N 1
ATOM 686 C CA . VAL A 1 84 ? 8.161 1.579 5.651 1.00 87.06 84 VAL A CA 1
ATOM 687 C C . VAL 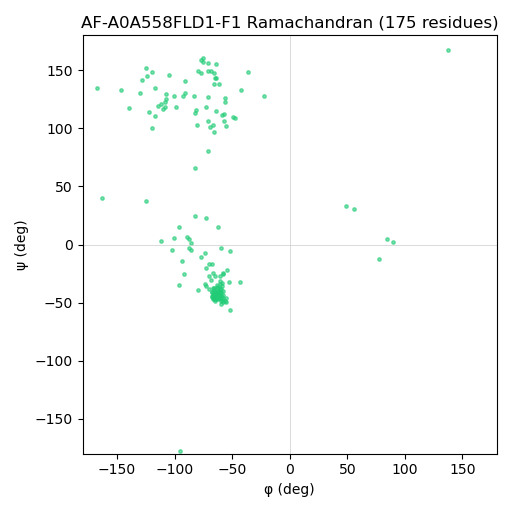A 1 84 ? 6.934 1.251 4.805 1.00 87.06 84 VAL A C 1
ATOM 689 O O . VAL A 1 84 ? 6.971 1.415 3.585 1.00 87.06 84 VAL A O 1
ATOM 692 N N . TRP A 1 85 ? 5.832 0.867 5.453 1.00 85.75 85 TRP A N 1
ATOM 693 C CA . TRP A 1 85 ? 4.563 0.611 4.779 1.00 85.75 85 TRP A CA 1
ATOM 694 C C . TRP A 1 85 ? 3.992 1.873 4.132 1.00 85.75 85 TRP A C 1
ATOM 696 O O . TRP A 1 85 ? 3.660 1.829 2.951 1.00 85.75 85 TRP A O 1
ATOM 706 N N . GLN A 1 86 ? 3.954 3.001 4.847 1.00 81.50 86 GLN A N 1
ATOM 707 C CA . GLN A 1 86 ? 3.553 4.305 4.304 1.00 81.50 86 GLN A CA 1
ATOM 708 C C . GLN A 1 86 ? 4.353 4.619 3.033 1.00 81.50 86 GLN A C 1
ATOM 710 O O . GLN A 1 86 ? 3.806 4.716 1.938 1.00 81.50 86 GLN A O 1
ATOM 715 N N . LYS A 1 87 ? 5.683 4.625 3.105 1.00 84.88 87 LYS A N 1
ATOM 716 C CA . LYS A 1 87 ? 6.506 4.905 1.924 1.00 84.88 87 LYS A CA 1
ATOM 717 C C . LYS A 1 87 ? 6.253 3.928 0.768 1.00 84.88 87 LYS A C 1
ATOM 719 O O . LYS A 1 87 ? 6.313 4.319 -0.400 1.00 84.88 87 LYS A O 1
ATOM 724 N N . TRP A 1 88 ? 5.994 2.655 1.056 1.00 89.81 88 TRP A N 1
ATOM 725 C CA . TRP A 1 88 ? 5.693 1.676 0.016 1.00 89.81 88 TRP A CA 1
ATOM 726 C C . TRP A 1 88 ? 4.364 1.981 -0.688 1.00 89.81 88 TRP A C 1
ATOM 728 O O . TRP A 1 88 ? 4.329 2.008 -1.920 1.00 89.81 88 TRP A O 1
ATOM 738 N N . PHE A 1 89 ? 3.299 2.272 0.065 1.00 85.50 89 PHE A N 1
ATOM 739 C CA . PHE A 1 89 ? 1.989 2.626 -0.490 1.00 85.50 89 PHE A CA 1
ATOM 740 C C . PHE A 1 89 ? 1.998 3.985 -1.209 1.00 85.50 89 PHE A C 1
ATOM 742 O O . PHE A 1 89 ? 1.306 4.129 -2.211 1.00 85.50 89 PHE A O 1
ATOM 749 N N . GLU A 1 90 ? 2.831 4.948 -0.798 1.00 79.00 90 GLU A N 1
ATOM 750 C CA . GLU A 1 90 ? 3.029 6.213 -1.531 1.00 79.00 90 GLU A CA 1
ATOM 751 C C . GLU A 1 90 ? 3.614 5.978 -2.922 1.00 79.00 90 GLU A C 1
ATOM 753 O O . GLU A 1 90 ? 3.113 6.501 -3.919 1.00 79.00 90 GLU A O 1
ATOM 758 N N . ASN A 1 91 ? 4.660 5.153 -3.002 1.00 85.62 91 ASN A N 1
ATOM 759 C CA . ASN A 1 91 ? 5.317 4.833 -4.269 1.00 85.62 91 ASN A CA 1
ATOM 760 C C . ASN A 1 91 ? 4.472 3.901 -5.153 1.00 85.62 91 ASN A C 1
ATOM 762 O O . ASN A 1 91 ? 4.679 3.847 -6.366 1.00 85.62 91 ASN A O 1
ATOM 766 N N . ASN A 1 92 ? 3.516 3.184 -4.557 1.00 86.94 92 ASN A N 1
ATOM 767 C CA . ASN A 1 92 ? 2.673 2.190 -5.215 1.00 86.94 92 ASN A CA 1
ATOM 768 C C . ASN A 1 92 ? 1.174 2.469 -5.030 1.00 86.94 92 ASN A C 1
ATOM 770 O O . ASN A 1 92 ? 0.381 1.539 -4.912 1.00 86.94 92 ASN A O 1
ATOM 774 N N . SER A 1 93 ? 0.763 3.738 -5.052 1.00 80.75 93 SER A N 1
ATOM 775 C CA . SER A 1 93 ? -0.628 4.149 -4.786 1.00 80.75 93 SER A CA 1
ATOM 776 C C . SER A 1 93 ? -1.662 3.506 -5.717 1.00 80.75 93 SER A C 1
ATOM 778 O O . SER A 1 93 ? -2.806 3.292 -5.325 1.00 80.75 93 SER A O 1
ATOM 780 N N . TRP A 1 94 ? -1.240 3.094 -6.917 1.00 83.69 94 TRP A N 1
ATOM 781 C CA . TRP A 1 94 ? -2.038 2.308 -7.865 1.00 83.69 94 TRP A CA 1
ATOM 782 C C . TRP A 1 94 ? -2.611 1.006 -7.270 1.00 83.69 94 TRP A C 1
ATOM 784 O O . TRP A 1 94 ? -3.581 0.468 -7.801 1.00 83.69 94 TRP A O 1
ATOM 794 N N . VAL A 1 95 ? -2.025 0.481 -6.188 1.00 86.38 95 VAL A N 1
ATOM 795 C CA . VAL A 1 95 ? -2.503 -0.716 -5.470 1.00 86.38 95 VAL A CA 1
ATOM 796 C C . VAL A 1 95 ? -3.872 -0.484 -4.837 1.00 86.38 95 VAL A C 1
ATOM 798 O O . VAL A 1 95 ? -4.639 -1.429 -4.667 1.00 86.38 95 VAL A O 1
ATOM 801 N N . LEU A 1 96 ? -4.201 0.765 -4.514 1.00 79.19 96 LEU A N 1
ATOM 802 C CA . LEU A 1 96 ? -5.445 1.111 -3.842 1.00 79.19 96 LEU A CA 1
ATOM 803 C C . LEU A 1 96 ? -6.612 1.307 -4.836 1.00 79.19 96 LEU A C 1
ATOM 805 O O . LEU A 1 96 ? -7.738 1.522 -4.401 1.00 79.19 96 LEU A O 1
ATOM 809 N N . GLY A 1 97 ? -6.364 1.246 -6.159 1.00 74.44 97 GLY A N 1
ATOM 810 C CA . GLY A 1 97 ? -7.324 1.664 -7.194 1.00 74.44 97 GLY A CA 1
ATOM 811 C C . GLY A 1 97 ? -6.721 2.469 -8.361 1.00 74.44 97 GLY A C 1
ATOM 812 O O . GLY A 1 97 ? -5.570 2.904 -8.329 1.00 74.44 97 GLY A O 1
ATOM 813 N N . SER A 1 98 ? -7.502 2.632 -9.436 1.00 61.59 98 SER A N 1
ATOM 814 C CA . SER A 1 98 ? -7.079 3.260 -10.702 1.00 61.59 98 SER A CA 1
ATOM 815 C C . SER A 1 98 ? -7.373 4.756 -10.819 1.00 61.59 98 SER A C 1
ATOM 817 O O . SER A 1 98 ? -6.833 5.399 -11.716 1.00 61.59 98 SER A O 1
ATOM 819 N N . ASP A 1 99 ? -8.218 5.302 -9.946 1.00 58.22 99 ASP A N 1
ATOM 820 C CA . ASP A 1 99 ? -8.838 6.622 -10.137 1.00 58.22 99 ASP A CA 1
ATOM 821 C C . ASP A 1 99 ? -8.095 7.757 -9.415 1.00 58.22 99 ASP A C 1
ATOM 823 O O . ASP A 1 99 ? -8.608 8.866 -9.265 1.00 58.22 99 ASP A O 1
ATOM 827 N N . PHE A 1 100 ? -6.858 7.506 -8.984 1.00 60.66 100 PHE A N 1
ATOM 828 C CA . PHE A 1 100 ? -6.110 8.444 -8.156 1.00 60.66 100 PHE A CA 1
ATOM 829 C C . PHE A 1 100 ? -5.237 9.384 -8.971 1.00 60.66 100 PHE A C 1
ATOM 831 O O . PHE A 1 100 ? -4.400 8.967 -9.773 1.00 60.66 100 PHE A O 1
ATOM 838 N N . VAL A 1 101 ? -5.397 10.678 -8.704 1.00 52.38 101 VAL A N 1
ATOM 839 C CA . VAL A 1 101 ? -4.698 11.744 -9.430 1.00 52.38 101 VAL A CA 1
ATOM 840 C C . VAL A 1 101 ? -3.438 12.190 -8.696 1.00 52.38 101 VAL A C 1
ATOM 842 O O . VAL A 1 101 ? -2.460 12.593 -9.330 1.00 52.38 101 VAL A O 1
ATOM 845 N N . LYS A 1 102 ? -3.467 12.191 -7.355 1.00 52.94 102 LYS A N 1
ATOM 846 C CA . LYS A 1 102 ? -2.431 12.833 -6.539 1.00 52.94 102 LYS A CA 1
ATOM 847 C C . LYS A 1 102 ? -2.515 12.430 -5.062 1.00 52.94 102 LYS A C 1
ATOM 849 O O . LYS A 1 102 ? -3.590 12.517 -4.474 1.00 52.94 102 LYS A O 1
ATOM 854 N N . THR A 1 103 ? -1.377 12.100 -4.451 1.00 53.50 103 THR A N 1
ATOM 855 C CA . THR A 1 103 ? -1.204 12.170 -2.990 1.00 53.50 103 THR A CA 1
ATOM 856 C C . THR A 1 103 ? -1.118 13.648 -2.617 1.00 53.50 103 THR A C 1
ATOM 858 O O . THR A 1 103 ? -0.255 14.366 -3.137 1.00 53.50 103 THR A O 1
ATOM 861 N N . ILE A 1 104 ? -2.046 14.154 -1.804 1.00 55.00 104 ILE A N 1
ATOM 862 C CA . ILE A 1 104 ? -1.994 15.553 -1.366 1.00 55.00 104 ILE A CA 1
ATOM 863 C C . ILE A 1 104 ? -0.822 15.676 -0.388 1.00 55.00 104 ILE A C 1
ATOM 865 O O . ILE A 1 104 ? -0.894 15.192 0.733 1.00 55.00 104 ILE A O 1
ATOM 869 N N . ASP A 1 105 ? 0.265 16.293 -0.854 1.00 45.44 105 ASP A N 1
ATOM 870 C CA . ASP A 1 105 ? 1.478 16.542 -0.071 1.00 45.44 105 ASP A CA 1
ATOM 871 C C . ASP A 1 105 ? 1.111 17.325 1.206 1.00 45.44 105 ASP A C 1
ATOM 873 O O . ASP A 1 105 ? 0.470 18.378 1.124 1.00 45.44 105 ASP A O 1
ATOM 877 N N . GLU A 1 106 ? 1.504 16.797 2.371 1.00 48.78 106 GLU A N 1
ATOM 878 C CA . GLU A 1 106 ? 1.048 17.100 3.747 1.00 48.78 106 GLU A CA 1
ATOM 879 C C . GLU A 1 106 ? 1.059 18.585 4.169 1.00 48.78 106 GLU A C 1
ATOM 881 O O . GLU A 1 106 ? 0.629 18.949 5.261 1.00 48.78 106 GLU A O 1
ATOM 886 N N . ARG A 1 107 ? 1.576 19.496 3.346 1.00 40.56 107 ARG A N 1
ATOM 887 C CA . ARG A 1 107 ? 2.008 20.829 3.785 1.00 40.56 107 ARG A CA 1
ATOM 888 C C . ARG A 1 107 ? 0.935 21.914 3.801 1.00 40.56 107 ARG A C 1
ATOM 890 O O . ARG A 1 107 ? 1.252 23.028 4.213 1.00 40.56 107 ARG A O 1
ATOM 897 N N . SER A 1 108 ? -0.300 21.649 3.372 1.00 39.72 108 SER A N 1
ATOM 898 C CA . SER A 1 108 ? -1.377 22.657 3.427 1.00 39.72 108 SER A CA 1
ATOM 899 C C . SER A 1 108 ? -2.373 22.468 4.570 1.00 39.72 108 SER A C 1
ATOM 901 O O . SER A 1 108 ? -3.239 23.324 4.743 1.00 39.72 108 SER A O 1
ATOM 903 N N . ILE A 1 109 ? -2.268 21.389 5.350 1.00 45.56 109 ILE A N 1
ATOM 904 C CA . ILE A 1 109 ? -3.162 21.117 6.479 1.00 45.56 109 ILE A CA 1
ATOM 905 C C . ILE A 1 109 ? -2.288 21.066 7.735 1.00 45.56 109 ILE A C 1
ATOM 907 O O . ILE A 1 109 ? -1.583 20.099 7.976 1.00 45.56 109 ILE A O 1
ATOM 911 N N . ASP A 1 110 ? -2.254 22.150 8.512 1.00 36.34 110 ASP A N 1
ATOM 912 C CA . ASP A 1 110 ? -1.540 22.198 9.796 1.00 36.34 110 ASP A CA 1
ATOM 913 C C . ASP A 1 110 ? -2.278 21.335 10.833 1.00 36.34 110 ASP A C 1
ATOM 915 O O . ASP A 1 110 ? -3.058 21.822 11.650 1.00 36.34 110 ASP A O 1
ATOM 919 N N . THR A 1 111 ? -2.059 20.025 10.772 1.00 40.72 111 THR A N 1
ATOM 920 C CA . THR A 1 111 ? -2.506 19.047 11.765 1.00 40.72 111 THR A CA 1
ATOM 921 C C . THR A 1 111 ? -1.372 18.051 11.949 1.00 40.72 111 THR A C 1
ATOM 923 O O . THR A 1 111 ? -0.954 17.383 11.019 1.00 40.72 111 THR A O 1
ATOM 926 N N . ARG A 1 112 ? -0.805 17.965 13.150 1.00 39.62 112 ARG A N 1
ATOM 927 C CA . ARG A 1 112 ? 0.437 17.218 13.446 1.00 39.62 112 ARG A CA 1
ATOM 928 C C . ARG A 1 112 ? 0.276 15.689 13.430 1.00 39.62 112 ARG A C 1
ATOM 930 O O . ARG A 1 112 ? 1.009 15.005 14.136 1.00 39.62 112 ARG A O 1
ATOM 937 N N . ASN A 1 113 ? -0.737 15.178 12.740 1.00 44.78 113 ASN A N 1
ATOM 938 C CA . ASN A 1 113 ? -1.172 13.792 12.835 1.00 44.78 113 ASN A CA 1
ATOM 939 C C . ASN A 1 113 ? -2.062 13.398 11.646 1.00 44.78 113 ASN A C 1
ATOM 941 O O . ASN A 1 113 ? -3.104 12.789 11.856 1.00 44.78 113 ASN A O 1
ATOM 945 N N . ILE A 1 114 ? -1.724 13.843 10.435 1.00 49.50 114 ILE A N 1
ATOM 946 C CA . ILE A 1 114 ? -2.527 13.582 9.232 1.00 49.50 114 ILE A CA 1
ATOM 947 C C . ILE A 1 114 ? -2.503 12.077 8.955 1.00 49.50 114 ILE A C 1
ATOM 949 O O . ILE A 1 114 ? -1.469 11.439 9.125 1.00 49.50 114 ILE A O 1
ATOM 953 N N . SER A 1 115 ? -3.663 11.534 8.584 1.00 52.44 115 SER A N 1
ATOM 954 C CA . SER A 1 115 ? -3.854 10.177 8.062 1.00 52.44 115 SER A CA 1
ATOM 955 C C . SER A 1 115 ? -2.706 9.713 7.175 1.00 52.44 115 SER A C 1
ATOM 957 O O . SER A 1 115 ? -2.198 10.513 6.387 1.00 52.44 115 SER A O 1
ATOM 959 N N . ASP A 1 116 ? -2.424 8.412 7.188 1.00 54.88 116 ASP A N 1
ATOM 960 C CA . ASP A 1 116 ? -1.354 7.823 6.378 1.00 54.88 116 ASP A CA 1
ATOM 961 C C . ASP A 1 116 ? -1.460 8.198 4.889 1.00 54.88 116 ASP A C 1
ATOM 963 O O . ASP A 1 116 ? -0.436 8.374 4.234 1.00 54.88 116 ASP A O 1
ATOM 967 N N . PHE A 1 117 ? -2.683 8.375 4.356 1.00 60.38 117 PHE A N 1
ATOM 968 C CA . PHE A 1 117 ? -2.906 8.868 2.993 1.00 60.38 117 PHE A CA 1
ATOM 969 C C . PHE A 1 117 ? -4.162 9.723 2.848 1.00 60.38 117 PHE A C 1
ATOM 971 O O . PHE A 1 117 ? -5.261 9.297 3.207 1.00 60.38 117 PHE A O 1
ATOM 978 N N . LEU A 1 118 ? -4.000 10.869 2.180 1.00 60.41 118 LEU A N 1
ATOM 979 C CA . LEU A 1 118 ? -5.088 11.621 1.556 1.00 60.41 118 LEU A CA 1
ATOM 980 C C . LEU A 1 118 ? -4.958 11.531 0.037 1.00 60.41 118 LEU A C 1
ATOM 982 O O . LEU A 1 118 ? -3.984 12.015 -0.553 1.00 60.41 118 LEU A O 1
ATOM 986 N N . MET A 1 119 ? -5.948 10.915 -0.599 1.00 65.31 119 MET A N 1
ATOM 987 C CA . MET A 1 119 ? -5.991 10.712 -2.044 1.00 65.31 119 MET A CA 1
ATOM 988 C C . MET A 1 119 ? -7.181 11.463 -2.619 1.00 65.31 119 MET A C 1
ATOM 990 O O . MET A 1 119 ? -8.270 11.402 -2.066 1.00 65.31 119 MET A O 1
ATOM 994 N N . GLN A 1 120 ? -6.988 12.186 -3.719 1.00 61.34 120 GLN A N 1
ATOM 995 C CA . GLN A 1 120 ? -8.095 12.833 -4.421 1.00 61.34 120 GLN A CA 1
ATOM 996 C C . GLN A 1 120 ? -8.379 12.105 -5.735 1.00 61.34 120 GLN A C 1
ATOM 998 O O . GLN A 1 120 ? -7.480 11.944 -6.570 1.00 61.34 120 GLN A O 1
ATOM 1003 N N . SER A 1 121 ? -9.632 11.691 -5.907 1.00 61.56 121 SER A N 1
ATOM 1004 C CA . SER A 1 121 ? -10.160 11.151 -7.159 1.00 61.56 121 SER A CA 1
ATOM 1005 C C . SER A 1 121 ? -10.440 12.273 -8.171 1.00 61.56 121 SER A C 1
ATOM 1007 O O . SER A 1 121 ? -10.605 13.444 -7.813 1.00 61.56 121 SER A O 1
ATOM 1009 N N . TYR A 1 122 ? -10.506 11.928 -9.461 1.00 55.16 122 TYR A N 1
ATOM 1010 C CA . TYR A 1 122 ? -10.807 12.860 -10.559 1.00 55.16 122 TYR A CA 1
ATOM 1011 C C . TYR A 1 122 ? -12.159 13.580 -10.425 1.00 55.16 122 TYR A C 1
ATOM 1013 O O . TYR A 1 122 ? -12.331 14.668 -10.974 1.00 55.16 122 TYR A O 1
ATOM 1021 N N . ASP A 1 123 ? -13.115 12.988 -9.714 1.00 65.19 123 ASP A N 1
ATOM 1022 C CA . ASP A 1 123 ? -14.441 13.553 -9.441 1.00 65.19 123 ASP A CA 1
ATOM 1023 C C . ASP A 1 123 ? -14.481 14.470 -8.205 1.00 65.19 123 ASP A C 1
ATOM 1025 O O . ASP A 1 123 ? -15.521 15.053 -7.893 1.00 65.19 123 ASP A O 1
ATOM 1029 N N . GLY A 1 124 ? -13.336 14.663 -7.545 1.00 66.62 124 GLY A N 1
ATOM 1030 C CA . GLY A 1 124 ? -13.176 15.583 -6.428 1.00 66.62 124 GLY A CA 1
ATOM 1031 C C . GLY A 1 124 ? -13.459 14.975 -5.056 1.00 66.62 124 GLY A C 1
ATOM 1032 O O . GLY A 1 124 ? -13.336 15.705 -4.071 1.00 66.62 124 GLY A O 1
ATOM 1033 N N . PHE A 1 125 ? -13.780 13.678 -4.960 1.00 74.19 125 PHE A N 1
ATOM 1034 C CA . PHE A 1 125 ? -13.824 12.993 -3.667 1.00 74.19 125 PHE A CA 1
ATOM 1035 C C . PHE A 1 125 ? -12.420 12.802 -3.089 1.00 74.19 125 PHE A C 1
ATOM 1037 O O . PHE A 1 125 ? -11.434 12.688 -3.822 1.00 74.19 125 PHE A O 1
ATOM 1044 N N . ILE A 1 126 ? -12.353 12.798 -1.757 1.00 74.00 126 ILE A N 1
ATOM 1045 C CA . ILE A 1 126 ? -11.135 12.531 -0.998 1.00 74.00 126 ILE A CA 1
ATOM 1046 C C . ILE A 1 126 ? -11.282 11.157 -0.354 1.00 74.00 126 ILE A C 1
ATOM 1048 O O . ILE A 1 126 ? -12.167 10.959 0.479 1.00 74.00 126 ILE A O 1
ATOM 1052 N N . ASP A 1 127 ? -10.393 10.244 -0.716 1.00 75.62 127 ASP A N 1
ATOM 1053 C CA . ASP A 1 127 ? -10.232 8.961 -0.056 1.00 75.62 127 ASP A CA 1
ATOM 1054 C C . ASP A 1 127 ? -9.194 9.096 1.058 1.00 75.62 127 ASP A C 1
ATOM 1056 O O . ASP A 1 127 ? -8.092 9.620 0.862 1.00 75.62 127 ASP A O 1
ATOM 1060 N N . ILE A 1 128 ? -9.569 8.616 2.241 1.00 77.75 128 ILE A N 1
ATOM 1061 C CA . ILE A 1 128 ? -8.702 8.566 3.414 1.00 77.75 128 ILE A CA 1
ATOM 1062 C C . ILE A 1 128 ? -8.350 7.109 3.654 1.00 77.75 128 ILE A C 1
ATOM 1064 O O . ILE A 1 128 ? -9.243 6.277 3.840 1.00 77.75 128 ILE A O 1
ATOM 1068 N N . VAL A 1 129 ? -7.055 6.805 3.670 1.00 79.25 129 VAL A N 1
ATOM 1069 C CA . VAL A 1 129 ? -6.571 5.455 3.963 1.00 79.25 129 VAL A CA 1
ATOM 1070 C C . VAL A 1 129 ? -5.789 5.485 5.264 1.00 79.25 129 VAL A C 1
ATOM 1072 O O . VAL A 1 129 ? -4.781 6.177 5.375 1.00 79.25 129 VAL A O 1
ATOM 1075 N N . GLU A 1 130 ? -6.275 4.713 6.233 1.00 79.75 130 GLU A N 1
ATOM 1076 C CA . GLU A 1 130 ? -5.588 4.429 7.490 1.00 79.75 130 GLU A CA 1
ATOM 1077 C C . GLU A 1 130 ? -4.913 3.062 7.383 1.00 79.75 130 GLU A C 1
ATOM 1079 O O . GLU A 1 130 ? -5.579 2.033 7.213 1.00 79.75 130 GLU A O 1
ATOM 1084 N N . ILE A 1 131 ? -3.592 3.033 7.500 1.00 79.12 131 ILE A N 1
ATOM 1085 C CA . ILE A 1 131 ? -2.793 1.818 7.448 1.00 79.12 131 ILE A CA 1
ATOM 1086 C C . ILE A 1 131 ? -2.614 1.265 8.861 1.00 79.12 131 ILE A C 1
ATOM 1088 O O . ILE A 1 131 ? -2.446 1.965 9.863 1.00 79.12 131 ILE A O 1
ATOM 1092 N N . LYS A 1 132 ? -2.678 -0.063 8.961 1.00 81.44 132 LYS A N 1
ATOM 1093 C CA . LYS A 1 132 ? -2.330 -0.798 10.175 1.00 81.44 132 LYS A CA 1
ATOM 1094 C C . LYS A 1 132 ? -1.371 -1.914 9.815 1.00 81.44 132 LYS A C 1
ATOM 1096 O O . LYS A 1 132 ? -1.617 -2.682 8.888 1.00 81.44 132 LYS A O 1
ATOM 1101 N N . ARG A 1 133 ? -0.268 -1.986 10.558 1.00 80.00 133 ARG A N 1
ATOM 1102 C CA . ARG A 1 133 ? 0.770 -2.989 10.337 1.00 80.00 133 ARG A CA 1
ATOM 1103 C C . ARG A 1 133 ? 0.270 -4.405 10.624 1.00 80.00 133 ARG A C 1
ATOM 1105 O O . ARG A 1 133 ? -0.517 -4.591 11.553 1.00 80.00 133 ARG A O 1
ATOM 1112 N N . PRO A 1 134 ? 0.780 -5.410 9.899 1.00 69.31 134 PRO A N 1
ATOM 1113 C CA . PRO A 1 134 ? 0.416 -6.807 10.096 1.00 69.31 134 PRO A CA 1
ATOM 1114 C C . PRO A 1 134 ? 1.183 -7.489 11.248 1.00 69.31 134 PRO A C 1
ATOM 1116 O O . PRO A 1 134 ? 1.283 -8.711 11.228 1.00 69.31 134 PRO A O 1
ATOM 1119 N N . ASP A 1 135 ? 1.689 -6.753 12.253 1.00 70.81 135 ASP A N 1
ATOM 1120 C CA . ASP A 1 135 ? 2.616 -7.198 13.332 1.00 70.81 135 ASP A CA 1
ATOM 1121 C C . ASP A 1 135 ? 2.082 -8.306 14.280 1.00 70.81 135 ASP A C 1
ATOM 1123 O O . ASP A 1 135 ? 2.605 -8.552 15.369 1.00 70.81 135 ASP A O 1
ATOM 1127 N N . GLY A 1 136 ? 1.001 -8.980 13.886 1.00 65.25 136 GLY A N 1
ATOM 1128 C CA . GLY A 1 136 ? 0.373 -10.099 14.577 1.00 65.25 136 GLY A CA 1
ATOM 1129 C C . GLY A 1 136 ? -0.475 -9.693 15.780 1.00 65.25 136 GLY A C 1
ATOM 1130 O O . GLY A 1 136 ? -1.254 -10.512 16.276 1.00 65.25 136 GLY A O 1
ATOM 1131 N N . ASN A 1 137 ? -0.375 -8.445 16.243 1.00 75.75 137 ASN A N 1
ATOM 1132 C CA . ASN A 1 137 ? -1.131 -7.964 17.395 1.00 75.75 137 ASN A CA 1
ATOM 1133 C C . ASN A 1 137 ? -2.457 -7.322 16.997 1.00 75.75 137 ASN A C 1
ATOM 1135 O O . ASN A 1 137 ? -3.395 -7.343 17.800 1.00 75.75 137 ASN A O 1
ATOM 1139 N N . LEU A 1 138 ? -2.562 -6.798 15.771 1.00 84.38 138 LEU A N 1
ATOM 1140 C CA . LEU A 1 138 ? -3.810 -6.247 15.262 1.00 84.38 138 LEU A CA 1
ATOM 1141 C C . LEU A 1 138 ? -4.868 -7.347 15.145 1.00 84.38 138 LEU A C 1
ATOM 1143 O O . LEU A 1 138 ? -4.773 -8.270 14.335 1.00 84.38 138 LEU A O 1
ATOM 1147 N N . LYS A 1 139 ? -5.925 -7.220 15.942 1.00 88.88 139 LYS A N 1
ATOM 1148 C CA . LYS A 1 139 ? -7.085 -8.105 15.871 1.00 88.88 139 LYS A CA 1
ATOM 1149 C C . LYS A 1 139 ? -8.251 -7.352 15.260 1.00 88.88 139 LYS A C 1
ATOM 1151 O O . LYS A 1 139 ? -8.615 -6.279 15.730 1.00 88.88 139 LYS A O 1
ATOM 1156 N N . PHE A 1 140 ? -8.869 -7.952 14.249 1.00 90.44 140 PHE A N 1
ATOM 1157 C CA . PHE A 1 140 ? -10.137 -7.463 13.706 1.00 90.44 140 PHE A CA 1
ATOM 1158 C C . PHE A 1 140 ? -11.322 -7.901 14.573 1.00 90.44 140 PHE A C 1
ATOM 1160 O O . PHE A 1 140 ? -12.235 -7.122 14.840 1.00 90.44 140 PHE A O 1
ATOM 1167 N N . TRP A 1 141 ? -11.265 -9.132 15.082 1.00 92.75 141 TRP A N 1
ATOM 1168 C CA . TRP A 1 141 ? -12.352 -9.776 15.814 1.00 92.75 141 TRP A CA 1
ATOM 1169 C C . TRP A 1 141 ? -11.885 -10.259 17.183 1.00 92.75 141 TRP A C 1
ATOM 1171 O O . TRP A 1 141 ? -10.710 -10.581 17.381 1.00 92.75 141 TRP A O 1
ATOM 1181 N N . GLN A 1 142 ? -12.808 -10.323 18.137 1.00 92.75 142 GLN A N 1
ATOM 1182 C CA . GLN A 1 142 ? -12.557 -11.008 19.399 1.00 92.75 142 GLN A CA 1
ATOM 1183 C C . GLN A 1 142 ? -12.339 -12.510 19.172 1.00 92.75 142 GLN A C 1
ATOM 1185 O O . GLN A 1 142 ? -12.810 -13.088 18.194 1.00 92.75 142 GLN A O 1
ATOM 1190 N N . SER A 1 143 ? -11.627 -13.156 20.099 1.00 91.00 143 SER A N 1
ATOM 1191 C CA . SER A 1 143 ? -11.347 -14.597 20.025 1.00 91.00 143 SER A CA 1
ATOM 1192 C C . SER A 1 143 ? -12.578 -15.474 20.268 1.00 91.00 143 SER A C 1
ATOM 1194 O O . SER A 1 143 ? -12.546 -16.663 19.958 1.00 91.00 143 SER A O 1
ATOM 1196 N N . GLN A 1 144 ? -13.648 -14.911 20.833 1.00 92.69 144 GLN A N 1
ATOM 1197 C CA . GLN A 1 144 ? -14.897 -15.605 21.120 1.00 92.69 144 GLN A CA 1
ATOM 1198 C C . GLN A 1 144 ? -16.067 -14.887 20.450 1.00 92.69 144 GLN A C 1
ATOM 1200 O O . GLN A 1 144 ? -16.087 -13.661 20.347 1.00 92.69 144 GLN A O 1
ATOM 1205 N N . LEU A 1 145 ? -17.039 -15.679 20.002 1.00 92.81 145 LEU A N 1
ATOM 1206 C CA . LEU A 1 145 ? -18.318 -15.179 19.512 1.00 92.81 145 LEU A CA 1
ATOM 1207 C C . LEU A 1 145 ? -19.224 -14.836 20.694 1.00 92.81 145 LEU A C 1
ATOM 1209 O O . LEU A 1 145 ? -19.199 -15.534 21.709 1.00 92.81 145 LEU A O 1
ATOM 1213 N N . ASP A 1 146 ? -20.089 -13.842 20.516 1.00 91.00 146 ASP A N 1
ATOM 1214 C CA . ASP A 1 146 ? -21.189 -13.565 21.441 1.00 91.00 146 ASP A CA 1
ATOM 1215 C C . ASP A 1 146 ? -22.522 -13.868 20.764 1.00 91.00 146 ASP A C 1
ATOM 1217 O O . ASP A 1 146 ? -22.828 -13.361 19.683 1.00 91.00 146 ASP A O 1
ATOM 1221 N N . HIS A 1 147 ? -23.287 -14.781 21.363 1.00 91.25 147 HIS A N 1
ATOM 1222 C CA . HIS A 1 147 ? -24.534 -15.304 20.799 1.00 91.25 147 HIS A CA 1
ATOM 1223 C C . HIS A 1 147 ? -24.428 -15.763 19.326 1.00 91.25 147 HIS A C 1
ATOM 1225 O O . HIS A 1 147 ? -25.385 -15.658 18.563 1.00 91.25 147 HIS A O 1
ATOM 1231 N N . GLY A 1 148 ? -23.262 -16.284 18.924 1.00 93.44 148 GLY A N 1
ATOM 1232 C CA . GLY A 1 148 ? -22.988 -16.730 17.552 1.00 93.44 148 GLY A CA 1
ATOM 1233 C C . GLY A 1 148 ? -22.544 -15.625 16.586 1.00 93.44 148 GLY A C 1
ATOM 1234 O O . GLY A 1 148 ? -22.346 -15.912 15.409 1.00 93.44 148 GLY A O 1
ATOM 1235 N N . ASN A 1 149 ? -22.350 -14.393 17.064 1.00 92.06 149 ASN A N 1
ATOM 1236 C CA . ASN A 1 149 ? -21.947 -13.246 16.251 1.00 92.06 149 ASN A CA 1
ATOM 1237 C C . ASN A 1 149 ? -20.475 -12.876 16.468 1.00 92.06 149 ASN A C 1
ATOM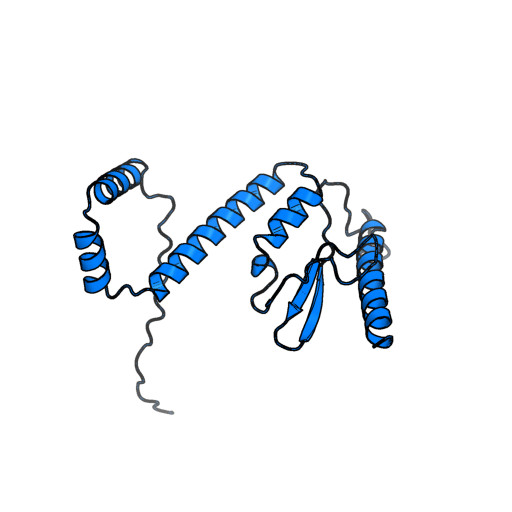 1239 O O . ASN A 1 149 ? -19.948 -12.979 17.579 1.00 92.06 149 ASN A O 1
ATOM 1243 N N . TYR A 1 150 ? -19.824 -12.402 15.402 1.00 93.81 150 TYR A N 1
ATOM 1244 C CA . TYR A 1 150 ? -18.486 -11.820 15.483 1.00 93.81 150 TYR A CA 1
ATOM 1245 C C . TYR A 1 150 ? -18.547 -10.462 16.173 1.00 93.81 150 TYR A C 1
ATOM 1247 O O . TYR A 1 150 ? -19.291 -9.575 15.756 1.00 93.81 150 TYR A O 1
ATOM 1255 N N . ILE A 1 151 ? -17.731 -10.296 17.210 1.00 93.81 151 ILE A N 1
ATOM 1256 C CA . ILE A 1 151 ? -17.598 -9.025 17.916 1.00 93.81 151 ILE A CA 1
ATOM 1257 C C . ILE A 1 151 ? -16.321 -8.342 17.429 1.00 93.81 151 ILE A C 1
ATOM 1259 O O . ILE A 1 151 ? -15.258 -8.975 17.463 1.00 93.81 151 ILE A O 1
ATOM 1263 N N . PRO A 1 152 ? -16.379 -7.073 16.995 1.00 94.12 152 PRO A N 1
ATOM 1264 C CA . PRO A 1 152 ? -15.180 -6.337 16.628 1.00 94.12 152 PRO A CA 1
ATOM 1265 C C . PRO A 1 152 ? -14.246 -6.207 17.836 1.00 94.12 152 PRO A C 1
ATOM 1267 O O . PRO A 1 152 ? -14.672 -5.955 18.968 1.00 94.12 152 PRO A O 1
ATOM 1270 N N . HIS A 1 153 ? -12.953 -6.393 17.598 1.00 93.88 153 HIS A N 1
ATOM 1271 C CA . HIS A 1 153 ? -11.941 -6.125 18.612 1.00 93.88 153 HIS A CA 1
ATOM 1272 C C . HIS A 1 153 ? -11.735 -4.613 18.767 1.00 93.88 153 HIS A C 1
ATOM 1274 O O . HIS A 1 153 ? -11.985 -3.835 17.845 1.00 93.88 153 HIS A O 1
ATOM 1280 N N . SER A 1 154 ? -11.231 -4.184 19.924 1.00 92.81 154 SER A N 1
ATOM 1281 C CA . SER A 1 154 ? -10.975 -2.765 20.193 1.00 92.81 154 SER A CA 1
ATOM 1282 C C . SER A 1 154 ? -9.967 -2.143 19.223 1.00 92.81 154 SER A C 1
ATOM 1284 O O . SER A 1 154 ? -10.058 -0.951 18.953 1.00 92.81 154 SER A O 1
ATOM 1286 N N . ASP A 1 155 ? -9.047 -2.926 18.661 1.00 90.75 155 ASP A N 1
ATOM 1287 C CA . ASP A 1 155 ? -8.060 -2.423 17.696 1.00 90.75 155 ASP A CA 1
ATOM 1288 C C . ASP A 1 155 ? -8.685 -2.044 16.351 1.00 90.75 155 ASP A C 1
ATOM 1290 O O . ASP A 1 155 ? -8.350 -0.995 15.804 1.00 90.75 155 ASP A O 1
ATOM 1294 N N . LEU A 1 156 ? -9.670 -2.813 15.874 1.00 91.06 156 LEU A N 1
ATOM 1295 C CA . LEU A 1 156 ? -10.479 -2.414 14.721 1.00 91.06 156 LEU A CA 1
ATOM 1296 C C . LEU A 1 156 ? -11.254 -1.124 15.013 1.00 91.06 156 LEU A C 1
ATOM 1298 O O . LEU A 1 156 ? -11.259 -0.204 14.199 1.00 91.06 156 LEU A O 1
ATOM 1302 N N . ILE A 1 157 ? -11.870 -1.026 16.196 1.00 92.56 157 ILE A N 1
ATOM 1303 C CA . ILE A 1 157 ? -12.609 0.181 16.591 1.00 92.56 157 ILE A CA 1
ATOM 1304 C C . ILE A 1 157 ? -11.690 1.409 16.629 1.00 92.56 157 ILE A C 1
ATOM 1306 O O . ILE A 1 157 ? -12.092 2.472 16.158 1.00 92.56 157 ILE A O 1
ATOM 1310 N N . LYS 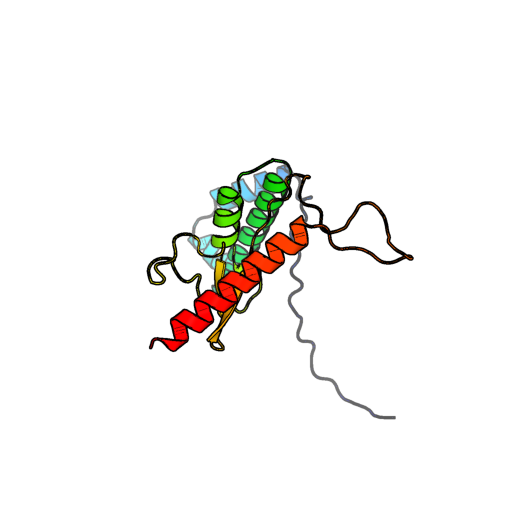A 1 158 ? -10.455 1.279 17.132 1.00 89.56 158 LYS A N 1
ATOM 1311 C CA . LYS A 1 158 ? -9.462 2.367 17.108 1.00 89.56 158 LYS A CA 1
ATOM 1312 C C . LYS A 1 158 ? -9.153 2.815 15.679 1.00 89.56 158 LYS A C 1
ATOM 1314 O O . LYS A 1 158 ? -9.246 4.008 15.422 1.00 89.56 158 LYS A O 1
ATOM 1319 N N . ALA A 1 159 ? -8.870 1.887 14.762 1.00 87.25 159 ALA A N 1
ATOM 1320 C CA . ALA A 1 159 ? -8.561 2.214 13.365 1.00 87.25 159 ALA A CA 1
ATOM 1321 C C . ALA A 1 159 ? -9.732 2.924 12.652 1.00 87.25 159 ALA A C 1
ATOM 1323 O O . ALA A 1 159 ? -9.543 3.935 11.975 1.00 87.25 159 ALA A O 1
ATOM 1324 N N . ILE A 1 160 ? -10.965 2.455 12.877 1.00 90.06 160 ILE A N 1
ATOM 1325 C CA . ILE A 1 160 ? -12.179 3.120 12.377 1.00 90.06 160 ILE A CA 1
ATOM 1326 C C . ILE A 1 160 ? -12.301 4.531 12.968 1.00 90.06 160 ILE A C 1
ATOM 1328 O O . ILE A 1 160 ? -12.607 5.482 12.256 1.00 90.06 160 ILE A O 1
ATOM 1332 N N . THR A 1 161 ? -12.046 4.683 14.269 1.00 90.75 161 THR A N 1
ATOM 1333 C CA . THR A 1 161 ? -12.157 5.977 14.961 1.00 90.75 161 THR A CA 1
ATOM 1334 C C . THR A 1 161 ? -11.105 6.975 14.470 1.00 90.75 161 THR A C 1
ATOM 1336 O O . THR A 1 161 ? -11.418 8.155 14.318 1.00 90.75 161 THR A O 1
ATOM 1339 N N . GLN A 1 162 ? -9.884 6.515 14.180 1.00 84.75 162 GLN A N 1
ATOM 1340 C CA . GLN A 1 162 ? -8.835 7.326 13.551 1.00 84.75 162 GLN A CA 1
ATOM 1341 C C . GLN A 1 162 ? -9.301 7.835 12.184 1.00 84.75 162 GLN A C 1
ATOM 1343 O O . GLN A 1 162 ? -9.357 9.043 11.974 1.00 84.75 162 GLN A O 1
ATOM 1348 N N . SER A 1 163 ? -9.791 6.934 11.328 1.00 85.88 163 SER A N 1
ATOM 1349 C CA . SER A 1 163 ? -10.336 7.288 10.008 1.00 85.88 163 SER A CA 1
ATOM 1350 C C . SER A 1 163 ? -11.464 8.328 10.100 1.00 85.88 163 SER A C 1
ATOM 1352 O O . SER A 1 163 ? -11.452 9.330 9.390 1.00 85.88 163 SER A O 1
ATOM 1354 N N . LEU A 1 164 ? -12.418 8.141 11.022 1.00 88.38 164 LEU A N 1
ATOM 1355 C CA . LEU A 1 164 ? -13.521 9.087 11.247 1.00 88.38 164 LEU A CA 1
ATOM 1356 C C . LEU A 1 164 ? -13.041 10.460 11.731 1.00 88.38 164 LEU A C 1
ATOM 1358 O O . LEU A 1 164 ? -13.637 11.476 11.377 1.00 88.38 164 LEU A O 1
ATOM 1362 N N . THR A 1 165 ? -11.977 10.496 12.535 1.00 84.50 165 THR A N 1
ATOM 1363 C CA . THR A 1 165 ? -11.384 11.753 13.005 1.00 84.50 165 THR A CA 1
ATOM 1364 C C . THR A 1 165 ? -10.835 12.550 11.826 1.00 84.50 165 THR A C 1
ATOM 1366 O O . THR A 1 165 ? -11.121 13.738 11.719 1.00 84.50 165 THR A O 1
ATOM 1369 N N . TYR A 1 166 ? -10.148 11.892 10.891 1.00 80.06 166 TYR A N 1
ATOM 1370 C CA . TYR A 1 166 ? -9.613 12.545 9.696 1.00 80.06 166 TYR A CA 1
ATOM 1371 C C . TYR A 1 166 ? -10.697 13.071 8.762 1.00 80.06 166 TYR A C 1
ATOM 1373 O O . TYR A 1 166 ? -10.596 14.205 8.297 1.00 80.06 166 TYR A O 1
ATOM 1381 N N . ILE A 1 167 ? -11.771 12.302 8.548 1.00 83.19 167 ILE A N 1
ATOM 1382 C CA . ILE A 1 167 ? -12.939 12.785 7.795 1.00 83.19 167 ILE A CA 1
ATOM 1383 C C . ILE A 1 167 ? -13.467 14.072 8.438 1.00 83.19 167 ILE A C 1
ATOM 1385 O O . ILE A 1 167 ? -13.625 15.086 7.759 1.00 83.19 167 ILE A O 1
ATOM 1389 N N . HIS A 1 168 ? -13.672 14.056 9.758 1.00 83.31 168 HIS A N 1
ATOM 1390 C CA . HIS A 1 168 ? -14.182 15.216 10.479 1.00 83.31 168 HIS A CA 1
ATOM 1391 C C . HIS A 1 168 ? -13.252 16.433 10.374 1.00 83.31 168 HIS A C 1
ATOM 1393 O O . HIS A 1 168 ? -13.714 17.551 10.156 1.00 83.31 168 HIS A O 1
ATOM 1399 N N . GLU A 1 169 ? -11.942 16.241 10.519 1.00 78.94 169 GLU A N 1
ATOM 1400 C CA . GLU A 1 169 ? -10.958 17.321 10.412 1.00 78.94 169 GLU A CA 1
ATOM 1401 C C . GLU A 1 169 ? -10.963 17.968 9.020 1.00 78.94 169 GLU A C 1
ATOM 1403 O O . GLU A 1 169 ? -10.933 19.199 8.918 1.00 78.94 169 GLU A O 1
ATOM 1408 N N . ILE A 1 170 ? -11.079 17.168 7.956 1.00 76.19 170 ILE A N 1
ATOM 1409 C CA . ILE A 1 170 ? -11.159 17.661 6.576 1.00 76.19 170 ILE A CA 1
ATOM 1410 C C . ILE A 1 170 ? -12.449 18.451 6.345 1.00 76.19 170 ILE A C 1
ATOM 1412 O O . ILE A 1 170 ? -12.39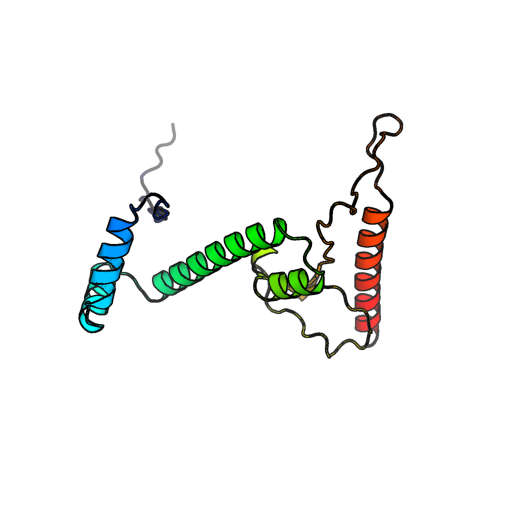0 19.563 5.819 1.00 76.19 170 ILE A O 1
ATOM 1416 N N . GLU A 1 171 ? -13.603 17.938 6.778 1.00 78.81 171 GLU A N 1
ATOM 1417 C CA . GLU A 1 171 ? -14.894 18.637 6.661 1.00 78.81 171 GLU A CA 1
ATOM 1418 C C . GLU A 1 171 ? -14.877 20.004 7.370 1.00 78.81 171 GLU A C 1
ATOM 1420 O O . GLU A 1 171 ? -15.379 21.012 6.857 1.00 78.81 171 GLU A O 1
ATOM 1425 N N . GLN A 1 172 ? -14.249 20.064 8.547 1.00 75.06 172 GLN A N 1
ATOM 1426 C CA . GLN A 1 172 ? -14.117 21.298 9.323 1.00 75.06 172 GLN A CA 1
ATOM 1427 C C . GLN A 1 172 ? -13.105 22.271 8.710 1.00 75.06 172 GLN A C 1
ATOM 1429 O O . GLN A 1 172 ? -13.293 23.489 8.791 1.00 75.06 172 GLN A O 1
ATOM 1434 N N . GLY A 1 173 ? -12.035 21.757 8.099 1.00 65.44 173 GLY A N 1
ATOM 1435 C CA . GLY A 1 173 ? -11.059 22.545 7.347 1.00 65.44 173 GLY A CA 1
ATOM 1436 C C . GLY A 1 173 ? -11.666 23.185 6.097 1.00 65.44 173 GLY A C 1
ATOM 1437 O O . GLY A 1 173 ? -11.430 24.364 5.842 1.00 65.44 173 GLY A O 1
ATOM 1438 N N . GLN A 1 174 ? -12.511 22.447 5.371 1.00 54.88 174 GLN A N 1
ATOM 1439 C CA . GLN A 1 174 ? -13.216 22.931 4.178 1.00 54.88 174 GLN A CA 1
ATOM 1440 C C . GLN A 1 174 ? -14.304 23.968 4.491 1.00 54.88 174 GLN A C 1
ATOM 1442 O O . GLN A 1 174 ? -14.582 24.830 3.664 1.00 54.88 174 GLN A O 1
ATOM 1447 N N . SER A 1 175 ? -14.890 23.943 5.692 1.00 48.50 175 SER A N 1
ATOM 1448 C CA . SER A 1 175 ? -15.907 24.928 6.109 1.00 48.50 175 SER A CA 1
ATOM 1449 C C . SER A 1 175 ? -15.342 26.322 6.425 1.00 48.50 175 SER A C 1
ATOM 1451 O O . SER A 1 175 ? -16.109 27.246 6.700 1.00 48.50 175 SER A O 1
ATOM 1453 N N . LYS A 1 176 ? -14.013 26.494 6.444 1.00 40.38 176 LYS A N 1
ATOM 1454 C CA . LYS A 1 176 ? -13.342 27.766 6.781 1.00 40.38 176 LYS A CA 1
ATOM 1455 C C . LYS A 1 176 ? -12.851 28.568 5.568 1.00 40.38 176 LYS A C 1
ATOM 1457 O O . LYS A 1 176 ? -12.211 29.602 5.763 1.00 40.38 176 LYS A O 1
ATOM 1462 N N . THR A 1 177 ? -13.157 28.119 4.356 1.00 38.25 177 THR A N 1
ATOM 1463 C CA . THR A 1 177 ? -12.880 28.801 3.078 1.00 38.25 177 THR A CA 1
ATOM 1464 C C . THR A 1 177 ? -14.170 29.220 2.402 1.00 38.25 177 THR A C 1
ATOM 1466 O O . THR A 1 177 ? -14.201 30.355 1.878 1.00 38.25 177 THR A O 1
#